Protein AF-A0A5B0MLU6-F1 (afdb_monomer)

Structure (mmCIF, N/CA/C/O backbone):
data_AF-A0A5B0MLU6-F1
#
_entry.id   AF-A0A5B0MLU6-F1
#
loop_
_atom_site.group_PDB
_atom_site.id
_atom_site.type_symbol
_atom_site.label_atom_id
_atom_site.label_alt_id
_atom_site.label_comp_id
_atom_site.label_asym_id
_atom_site.label_entity_id
_atom_site.label_seq_id
_atom_site.pdbx_PDB_ins_code
_atom_site.Cartn_x
_atom_site.Cartn_y
_atom_site.Cartn_z
_atom_site.occupancy
_atom_site.B_iso_or_equiv
_atom_site.auth_seq_id
_atom_site.auth_comp_id
_atom_site.auth_asym_id
_atom_site.auth_atom_id
_atom_site.pdbx_PDB_model_num
ATOM 1 N N . MET A 1 1 ? -23.701 35.796 13.021 1.00 34.41 1 MET A N 1
ATOM 2 C CA . MET A 1 1 ? -23.662 34.320 12.960 1.00 34.41 1 MET A CA 1
ATOM 3 C C . MET A 1 1 ? -23.521 33.924 11.498 1.00 34.41 1 MET A C 1
ATOM 5 O O . MET A 1 1 ? -24.470 34.096 10.751 1.00 34.41 1 MET A O 1
ATOM 9 N N . GLN A 1 2 ? -22.330 33.511 11.061 1.00 29.91 2 GLN A N 1
ATOM 10 C CA . GLN A 1 2 ? -22.103 32.977 9.713 1.00 29.91 2 GLN A CA 1
ATOM 11 C C . GLN A 1 2 ? -21.773 31.492 9.856 1.00 29.91 2 GLN A C 1
ATOM 13 O O . GLN A 1 2 ? -20.788 31.129 10.494 1.00 29.91 2 GLN A O 1
ATOM 18 N N . HIS A 1 3 ? -22.642 30.640 9.316 1.00 28.98 3 HIS A N 1
ATOM 19 C CA . HIS A 1 3 ? -22.439 29.198 9.264 1.00 28.98 3 HIS A CA 1
ATOM 20 C C . HIS A 1 3 ? -21.539 28.865 8.069 1.00 28.98 3 HIS A C 1
ATOM 22 O O . HIS A 1 3 ? -21.928 29.071 6.922 1.00 28.98 3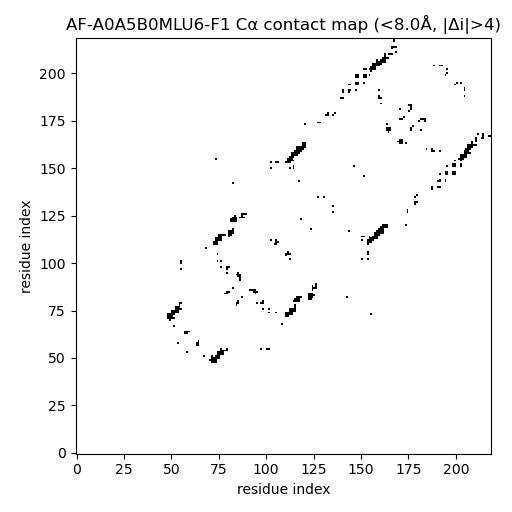 HIS A O 1
ATOM 28 N N . GLY A 1 4 ? -20.334 28.363 8.342 1.00 24.23 4 GLY A N 1
ATOM 29 C CA . GLY A 1 4 ? -19.461 27.773 7.331 1.00 24.23 4 GLY A CA 1
ATOM 30 C C . GLY A 1 4 ? -19.936 26.365 6.980 1.00 24.23 4 GLY A C 1
ATOM 31 O O . GLY A 1 4 ? -20.024 25.499 7.850 1.00 24.23 4 GLY A O 1
ATOM 32 N N . VAL A 1 5 ? -20.259 26.144 5.709 1.00 24.30 5 VAL A N 1
ATOM 33 C CA . VAL A 1 5 ? -20.586 24.830 5.148 1.00 24.30 5 VAL A CA 1
ATOM 34 C C . VAL A 1 5 ? -19.285 24.040 4.973 1.00 24.30 5 VAL A C 1
ATOM 36 O O . VAL A 1 5 ? -18.410 24.438 4.208 1.00 24.30 5 VAL A O 1
ATOM 39 N N . LEU A 1 6 ? -19.151 22.922 5.690 1.00 22.70 6 LEU A N 1
ATOM 40 C CA . LEU A 1 6 ? -18.072 21.951 5.509 1.00 22.70 6 LEU A CA 1
ATOM 41 C C . LEU A 1 6 ? -18.436 21.016 4.346 1.00 22.70 6 LEU A C 1
ATOM 43 O O . LEU A 1 6 ? -19.336 20.187 4.472 1.00 22.70 6 LEU A O 1
ATOM 47 N N . PHE A 1 7 ? -17.723 21.128 3.226 1.00 21.50 7 PHE A N 1
ATOM 48 C CA . PHE A 1 7 ? -17.765 20.126 2.161 1.00 21.50 7 PHE A CA 1
ATOM 49 C C . PHE A 1 7 ? -17.049 18.856 2.635 1.00 21.50 7 PHE A C 1
ATOM 51 O O . PHE A 1 7 ? -15.823 18.812 2.724 1.00 21.50 7 PHE A O 1
ATOM 58 N N . VAL A 1 8 ? -17.815 17.809 2.938 1.00 24.27 8 VAL A N 1
ATOM 59 C CA . VAL A 1 8 ? -17.290 16.449 3.098 1.00 24.27 8 VAL A CA 1
ATOM 60 C C . VAL A 1 8 ? -17.379 15.769 1.735 1.00 24.27 8 VAL A C 1
ATOM 62 O O . VAL A 1 8 ? -18.470 15.459 1.260 1.00 24.27 8 VAL A O 1
ATOM 65 N N . LEU A 1 9 ? -16.232 15.553 1.090 1.00 25.70 9 LEU A N 1
ATOM 66 C CA . LEU A 1 9 ? -16.134 14.718 -0.107 1.00 25.70 9 LEU A CA 1
ATOM 67 C C . LEU A 1 9 ? -16.389 13.258 0.289 1.00 25.70 9 LEU A C 1
ATOM 69 O O . LEU A 1 9 ? -15.502 12.553 0.769 1.00 25.70 9 LEU A O 1
ATOM 73 N N . LEU A 1 10 ? -17.633 12.821 0.110 1.00 28.83 10 LEU A N 1
ATOM 74 C CA . LEU A 1 10 ? -18.030 11.423 0.185 1.00 28.83 10 LEU A CA 1
ATOM 75 C C . LEU A 1 10 ? -17.636 10.748 -1.131 1.00 28.83 10 LEU A C 1
ATOM 77 O O . LEU A 1 10 ? -18.212 11.038 -2.179 1.00 28.83 10 LEU A O 1
ATOM 81 N N . PHE A 1 11 ? -16.673 9.826 -1.089 1.00 38.06 11 PHE A N 1
ATOM 82 C CA . PHE A 1 11 ? -16.528 8.876 -2.185 1.00 38.06 11 PHE A CA 1
ATOM 83 C C . PHE A 1 11 ? -17.745 7.953 -2.181 1.00 38.06 11 PHE A C 1
ATOM 85 O O . PHE A 1 11 ? -18.045 7.269 -1.202 1.00 38.06 11 PHE A O 1
ATOM 92 N N . ASN A 1 12 ? -18.462 7.996 -3.296 1.00 28.31 12 ASN A N 1
ATOM 93 C CA . ASN A 1 12 ? -19.673 7.251 -3.555 1.00 28.31 12 ASN A CA 1
ATOM 94 C C . ASN A 1 12 ? -19.357 5.744 -3.618 1.00 28.31 12 ASN A C 1
ATOM 96 O O . ASN A 1 12 ? -18.938 5.236 -4.653 1.00 28.31 12 ASN A O 1
ATOM 100 N N . PHE A 1 13 ? -19.549 5.019 -2.515 1.00 37.38 13 PHE A N 1
ATOM 101 C CA . PHE A 1 13 ? -19.671 3.558 -2.534 1.00 37.38 13 PHE A CA 1
ATOM 102 C C . PHE A 1 13 ? -21.133 3.188 -2.786 1.00 37.38 13 PHE A C 1
ATOM 104 O O . PHE A 1 13 ? -21.817 2.653 -1.918 1.00 37.38 13 PHE A O 1
ATOM 111 N N . SER A 1 14 ? -21.640 3.477 -3.980 1.00 30.42 14 SER A N 1
ATOM 112 C CA . SER A 1 14 ? -22.839 2.803 -4.465 1.00 30.42 14 SER A CA 1
ATOM 113 C C . SER A 1 14 ? -22.535 2.202 -5.833 1.00 30.42 14 SER A C 1
ATOM 115 O O . SER A 1 14 ? -22.238 2.915 -6.786 1.00 30.42 14 SER A O 1
ATOM 117 N N . ARG A 1 15 ? -22.600 0.859 -5.871 1.00 30.20 15 ARG A N 1
ATOM 118 C CA . ARG A 1 15 ? -22.236 -0.089 -6.950 1.00 30.20 15 ARG A CA 1
ATOM 119 C C . ARG A 1 15 ? -20.841 -0.704 -6.804 1.00 30.20 15 ARG A C 1
ATOM 121 O O . ARG A 1 15 ? -19.906 -0.390 -7.530 1.00 30.20 15 ARG A O 1
ATOM 128 N N . LEU A 1 16 ? -20.745 -1.648 -5.865 1.00 30.45 16 LEU A N 1
ATOM 129 C CA . LEU A 1 16 ? -19.702 -2.669 -5.885 1.00 30.45 16 LEU A CA 1
ATOM 130 C C . LEU A 1 16 ? -19.984 -3.646 -7.033 1.00 30.45 16 LEU A C 1
ATOM 132 O O . LEU A 1 16 ? -20.926 -4.429 -6.958 1.00 30.45 16 LEU A O 1
ATOM 136 N N . TRP A 1 17 ? -19.140 -3.625 -8.059 1.00 30.61 17 TRP A N 1
ATOM 137 C CA . TRP A 1 17 ? -18.871 -4.813 -8.862 1.00 30.61 17 TRP A CA 1
ATOM 138 C C . TRP A 1 17 ? -17.580 -5.422 -8.320 1.00 30.61 17 TRP A C 1
ATOM 140 O O . TRP A 1 17 ? -16.510 -4.827 -8.425 1.00 30.61 17 TRP A O 1
ATOM 150 N N . PHE A 1 18 ? -17.691 -6.577 -7.670 1.00 33.94 18 PHE A N 1
ATOM 151 C CA . PHE A 1 18 ? -16.534 -7.373 -7.284 1.00 33.94 18 PHE A CA 1
ATOM 152 C C . PHE A 1 18 ? -16.079 -8.178 -8.502 1.00 33.94 18 PHE A C 1
ATOM 154 O O . PHE A 1 18 ? -16.812 -9.049 -8.960 1.00 33.94 18 PHE A O 1
ATOM 161 N N . ILE A 1 19 ? -14.860 -7.946 -8.987 1.00 34.56 19 ILE A N 1
ATOM 162 C CA . ILE A 1 19 ? -14.104 -9.004 -9.665 1.00 34.56 19 ILE A CA 1
ATOM 163 C C . ILE A 1 19 ? -13.163 -9.569 -8.604 1.00 34.56 19 ILE A C 1
ATOM 165 O O . ILE A 1 19 ? -12.023 -9.138 -8.457 1.00 34.56 19 ILE A O 1
ATOM 169 N N . ALA A 1 20 ? -13.685 -10.486 -7.792 1.00 36.69 20 ALA A N 1
ATOM 170 C CA . ALA A 1 20 ? -12.827 -11.432 -7.100 1.00 36.69 20 ALA A CA 1
ATOM 171 C C . ALA A 1 20 ? -12.378 -12.463 -8.143 1.00 36.69 20 ALA A C 1
ATOM 173 O O . ALA A 1 20 ? -13.194 -12.911 -8.951 1.00 36.69 20 ALA A O 1
ATOM 174 N N . ALA A 1 21 ? -11.093 -12.823 -8.151 1.00 34.34 21 ALA A N 1
ATOM 175 C CA . ALA A 1 21 ? -10.628 -13.957 -8.942 1.00 34.34 21 ALA A CA 1
ATOM 176 C C . ALA A 1 21 ? -11.505 -15.185 -8.612 1.00 34.34 21 ALA A C 1
ATOM 178 O O . ALA A 1 21 ? -11.783 -15.409 -7.431 1.00 34.34 21 ALA A O 1
ATOM 179 N N . PRO A 1 22 ? -11.983 -15.946 -9.612 1.00 35.25 22 PRO A N 1
ATOM 180 C CA . PRO A 1 22 ? -12.855 -17.081 -9.354 1.00 35.25 22 PRO A CA 1
ATOM 181 C C . PRO A 1 22 ? -12.123 -18.124 -8.504 1.00 35.25 22 PRO A C 1
ATOM 183 O O . PRO A 1 22 ? -10.988 -18.496 -8.811 1.00 35.25 22 PRO A O 1
ATOM 186 N N . ASP A 1 23 ? -12.788 -18.611 -7.454 1.00 36.88 23 ASP A N 1
ATOM 187 C CA . ASP A 1 23 ? -12.339 -19.798 -6.731 1.00 36.88 23 ASP A CA 1
ATOM 188 C C . ASP A 1 23 ? -12.205 -20.976 -7.714 1.00 36.88 23 ASP A C 1
ATOM 190 O O . ASP A 1 23 ? -13.066 -21.160 -8.588 1.00 36.88 23 ASP A O 1
ATOM 194 N N . PRO A 1 24 ? -11.149 -21.802 -7.605 1.00 38.16 24 PRO A N 1
ATOM 195 C CA . PRO A 1 24 ? -11.029 -22.992 -8.430 1.00 38.16 24 PRO A CA 1
ATOM 196 C C . PRO A 1 24 ? -12.220 -23.924 -8.169 1.00 38.16 24 PRO A C 1
ATOM 198 O O . PRO A 1 24 ? -12.549 -24.249 -7.028 1.00 38.16 24 PRO A O 1
ATOM 201 N N . LYS A 1 25 ? -12.879 -24.352 -9.253 1.00 34.91 25 LYS A N 1
ATOM 202 C CA . LYS A 1 25 ? -14.039 -25.253 -9.206 1.00 34.91 25 LYS A CA 1
ATOM 203 C C . LYS A 1 25 ? -13.700 -26.530 -8.419 1.00 34.91 25 LYS A C 1
ATOM 205 O O . LYS A 1 25 ? -12.679 -27.153 -8.717 1.00 34.91 25 LYS A O 1
ATOM 210 N N . PRO A 1 26 ? -14.566 -26.989 -7.500 1.00 37.34 26 PRO A N 1
ATOM 211 C CA . PRO A 1 26 ? -14.384 -28.284 -6.864 1.00 37.34 26 PRO A CA 1
ATOM 212 C C . PRO A 1 26 ? -14.591 -29.390 -7.904 1.00 37.34 26 PRO A C 1
ATOM 214 O O . PRO A 1 26 ? -15.676 -29.553 -8.467 1.00 37.34 26 PRO A O 1
ATOM 217 N N . THR A 1 27 ? -13.536 -30.155 -8.176 1.00 44.53 27 THR A N 1
ATOM 218 C CA . THR A 1 27 ? -13.632 -31.413 -8.915 1.00 44.53 27 THR A CA 1
ATOM 219 C C . THR A 1 27 ? -14.351 -32.431 -8.029 1.00 44.53 27 THR A C 1
ATOM 221 O O . THR A 1 27 ? -13.989 -32.666 -6.877 1.00 44.53 27 THR A O 1
ATOM 224 N N . GLY A 1 28 ? -15.466 -32.956 -8.534 1.00 37.00 28 GLY A N 1
ATOM 225 C CA . GLY A 1 28 ? -16.449 -33.664 -7.723 1.00 37.00 28 GLY A CA 1
ATOM 226 C C . GLY A 1 28 ? -15.990 -35.009 -7.156 1.00 37.00 28 GLY A C 1
ATOM 227 O O . GLY A 1 28 ? -15.269 -35.760 -7.808 1.00 37.00 28 GLY A O 1
ATOM 228 N N . ARG A 1 29 ? -16.530 -35.338 -5.972 1.00 35.34 29 ARG A N 1
ATOM 229 C CA . ARG A 1 29 ? -16.971 -36.683 -5.550 1.00 35.34 29 ARG A CA 1
ATOM 230 C C . ARG A 1 29 ? -17.897 -36.580 -4.322 1.00 35.34 29 ARG A C 1
ATOM 232 O O . ARG A 1 29 ? -17.416 -36.265 -3.246 1.00 35.34 29 ARG A O 1
ATOM 239 N N . GLY A 1 30 ? -19.183 -36.905 -4.518 1.00 38.09 30 GLY A N 1
ATOM 240 C CA . GLY A 1 30 ? -20.140 -37.507 -3.559 1.00 38.09 30 GLY A CA 1
ATOM 241 C C . GLY A 1 30 ? -20.510 -36.772 -2.249 1.00 38.09 30 GLY A C 1
ATOM 242 O O . GLY A 1 30 ? -19.660 -36.164 -1.607 1.00 38.09 30 GLY A O 1
ATOM 243 N N . PRO A 1 31 ? -21.769 -36.867 -1.768 1.00 38.88 31 PRO A N 1
ATOM 244 C CA . PRO A 1 31 ? -22.194 -36.154 -0.570 1.00 38.88 31 PRO A CA 1
ATOM 245 C C . PRO A 1 31 ? -21.758 -36.917 0.687 1.00 38.88 31 PRO A C 1
ATOM 247 O O . PRO A 1 31 ? -22.368 -37.915 1.068 1.00 38.88 31 PRO A O 1
ATOM 250 N N . ARG A 1 32 ? -20.723 -36.432 1.382 1.00 34.97 32 ARG A N 1
ATOM 251 C CA . ARG A 1 32 ? -20.470 -36.822 2.776 1.00 34.97 32 ARG A CA 1
ATOM 252 C C . ARG A 1 32 ? -21.059 -35.754 3.687 1.00 34.97 32 ARG A C 1
ATOM 254 O O . ARG A 1 32 ? -20.520 -34.659 3.804 1.00 34.97 32 ARG A O 1
ATOM 261 N N . ARG A 1 33 ? -22.182 -36.081 4.327 1.00 44.78 33 ARG A N 1
ATOM 262 C CA . ARG A 1 33 ? -22.808 -35.265 5.372 1.00 44.78 33 ARG A CA 1
ATOM 263 C C . ARG A 1 33 ? -21.852 -35.210 6.571 1.00 44.78 33 ARG A C 1
ATOM 265 O O . ARG A 1 33 ? -21.818 -36.134 7.377 1.00 44.78 33 ARG A O 1
ATOM 272 N N . LEU A 1 34 ? -21.030 -34.167 6.644 1.00 36.00 34 LEU A N 1
ATOM 273 C CA . LEU A 1 34 ? -20.242 -33.833 7.828 1.00 36.00 34 LEU A CA 1
ATOM 274 C C . LEU A 1 34 ? -21.067 -32.874 8.685 1.00 36.00 34 LEU A C 1
ATOM 276 O O . LEU A 1 34 ? -21.621 -31.895 8.191 1.00 36.00 34 LEU A O 1
ATOM 280 N N . ALA A 1 35 ? -21.213 -33.245 9.953 1.00 34.34 35 ALA A N 1
ATOM 281 C CA . ALA A 1 35 ? -21.996 -32.539 10.948 1.00 34.34 35 ALA A CA 1
ATOM 282 C C . ALA A 1 35 ? -21.591 -31.062 11.038 1.00 34.34 35 ALA A C 1
ATOM 284 O O . ALA A 1 35 ? -20.409 -30.722 11.045 1.00 34.34 35 ALA A O 1
ATOM 285 N N . SER A 1 36 ? -22.599 -30.199 11.132 1.00 37.94 36 SER A N 1
ATOM 286 C CA . SER A 1 36 ? -22.460 -28.776 11.406 1.00 37.94 36 SER A CA 1
ATOM 287 C C . SER A 1 36 ? -21.901 -28.573 12.814 1.00 37.94 36 SER A C 1
ATOM 289 O O . SER A 1 36 ? -22.653 -28.503 13.786 1.00 37.94 36 SER A O 1
ATOM 291 N N . THR A 1 37 ? -20.584 -28.461 12.940 1.00 31.97 37 THR A N 1
ATOM 292 C CA . THR A 1 37 ? -19.998 -27.761 14.080 1.00 31.97 37 THR A CA 1
ATOM 293 C C . THR A 1 37 ? -20.236 -26.279 13.844 1.00 31.97 37 THR A C 1
ATOM 295 O O . THR A 1 37 ? -19.614 -25.670 12.976 1.00 31.97 37 THR A O 1
ATOM 298 N N . THR A 1 38 ? -21.197 -25.723 14.571 1.00 38.38 38 THR A N 1
ATOM 299 C CA . THR A 1 38 ? -21.450 -24.287 14.660 1.00 38.38 38 THR A CA 1
ATOM 300 C C . THR A 1 38 ? -20.153 -23.572 15.029 1.00 38.38 38 THR A C 1
ATOM 302 O O . THR A 1 38 ? -19.735 -23.596 16.188 1.00 38.38 38 THR A O 1
ATOM 305 N N . SER A 1 39 ? -19.503 -22.940 14.050 1.00 34.78 39 SER A N 1
ATOM 306 C CA . SER A 1 39 ? -18.558 -21.861 14.331 1.00 34.78 39 SER A CA 1
ATOM 307 C C . SER A 1 39 ? -19.302 -20.797 15.141 1.00 34.78 39 SER A C 1
ATOM 309 O O . SER A 1 39 ? -20.464 -20.523 14.823 1.00 34.78 39 SER A O 1
ATOM 311 N N . PRO A 1 40 ? -18.693 -20.204 16.182 1.00 39.53 40 PRO A N 1
ATOM 312 C CA . PRO A 1 40 ? -19.344 -19.139 16.922 1.00 39.53 40 PRO A CA 1
ATOM 313 C C . PRO A 1 40 ? -19.616 -18.002 15.938 1.00 39.53 40 PRO A C 1
ATOM 315 O O . PRO A 1 40 ? -18.692 -17.388 15.405 1.00 39.53 40 PRO A O 1
ATOM 318 N N . THR A 1 41 ? -20.895 -17.774 15.649 1.00 39.28 41 THR A N 1
ATOM 319 C CA . THR A 1 41 ? -21.370 -16.622 14.893 1.00 39.28 41 THR A CA 1
ATOM 320 C C . THR A 1 41 ? -20.888 -15.377 15.620 1.00 39.28 41 THR A C 1
ATOM 322 O O . THR A 1 41 ? -21.449 -14.997 16.649 1.00 39.28 41 THR A O 1
ATOM 325 N N . ALA A 1 42 ? -19.834 -14.751 15.093 1.00 41.38 42 ALA A N 1
ATOM 326 C CA . ALA A 1 42 ? -19.544 -13.367 15.411 1.00 41.38 42 ALA A CA 1
ATOM 327 C C . ALA A 1 42 ? -20.833 -12.578 15.129 1.00 41.38 42 ALA A C 1
ATOM 329 O O . ALA A 1 42 ? -21.434 -12.779 14.067 1.00 41.38 42 ALA A O 1
ATOM 330 N N . PRO A 1 43 ? -21.319 -11.753 16.069 1.00 41.12 43 PRO A N 1
ATOM 331 C CA . PRO A 1 43 ? -22.541 -11.003 15.849 1.00 41.12 43 PRO A CA 1
ATOM 332 C C . PRO A 1 43 ? -22.358 -10.168 14.584 1.00 41.12 43 PRO A C 1
ATOM 334 O O . PRO A 1 43 ? -21.433 -9.360 14.494 1.00 41.12 43 PRO A O 1
ATOM 337 N N . ILE A 1 44 ? -23.227 -10.390 13.596 1.00 44.03 44 ILE A N 1
ATOM 338 C CA . ILE A 1 44 ? -23.326 -9.522 12.429 1.00 44.03 44 ILE A CA 1
ATOM 339 C C . ILE A 1 44 ? -23.744 -8.157 12.973 1.00 44.03 44 ILE A C 1
ATOM 341 O O . ILE A 1 44 ? -24.898 -7.934 13.340 1.00 44.03 44 ILE A O 1
ATOM 345 N N . VAL A 1 45 ? -22.776 -7.255 13.115 1.00 48.22 45 VAL A N 1
ATOM 346 C CA . VAL A 1 45 ? -23.036 -5.885 13.540 1.00 48.22 45 VAL A CA 1
ATOM 347 C C . VAL A 1 45 ? -23.782 -5.211 12.394 1.00 48.22 45 VAL A C 1
ATOM 349 O O . VAL A 1 45 ? -23.220 -4.959 11.337 1.00 48.22 45 VAL A O 1
ATOM 352 N N . ASN A 1 46 ? -25.061 -4.915 12.623 1.00 53.03 46 ASN A N 1
ATOM 353 C CA . ASN A 1 46 ? -26.014 -4.295 11.693 1.00 53.03 46 ASN A CA 1
ATOM 354 C C . ASN A 1 46 ? -25.679 -2.828 11.315 1.00 53.03 46 ASN A C 1
ATOM 356 O O . ASN A 1 46 ? -26.568 -2.038 11.001 1.00 53.03 46 ASN A O 1
ATOM 360 N N . LYS A 1 47 ? -24.405 -2.422 11.384 1.00 54.56 47 LYS A N 1
ATOM 361 C CA . LYS A 1 47 ? -23.925 -1.103 10.955 1.00 54.56 47 LYS A CA 1
ATOM 362 C C . LYS A 1 47 ? -23.038 -1.276 9.723 1.00 54.56 47 LYS A C 1
ATOM 364 O O . LYS A 1 47 ? -22.156 -2.134 9.754 1.00 54.56 47 LYS A O 1
ATOM 369 N N . PRO A 1 48 ? -23.224 -0.468 8.665 1.00 69.62 48 PRO A N 1
ATOM 370 C CA . PRO A 1 48 ? -22.333 -0.512 7.515 1.00 69.62 48 PRO A CA 1
ATOM 371 C C . PRO A 1 48 ? -20.892 -0.228 7.954 1.00 69.62 48 PRO A C 1
ATOM 373 O O . PRO A 1 48 ? -20.650 0.610 8.828 1.00 69.62 48 PRO A O 1
ATOM 376 N N . LEU A 1 49 ? -19.928 -0.913 7.335 1.00 80.69 49 LEU A N 1
ATOM 377 C CA . LEU A 1 49 ? -18.516 -0.576 7.484 1.00 80.69 49 LEU A CA 1
ATOM 378 C C . LEU A 1 49 ? -18.292 0.833 6.925 1.00 80.69 49 LEU A C 1
ATOM 380 O O . LEU A 1 49 ? -18.358 1.048 5.718 1.00 80.69 49 LEU A O 1
ATOM 384 N N . MET A 1 50 ? -18.036 1.796 7.811 1.00 92.06 50 MET A N 1
ATOM 385 C CA . MET A 1 50 ? -17.721 3.172 7.429 1.00 92.06 50 MET A CA 1
ATOM 386 C C . MET A 1 50 ? -16.222 3.412 7.558 1.00 92.06 50 MET A C 1
ATOM 388 O O . MET A 1 50 ? -15.648 3.258 8.642 1.00 92.06 50 MET A O 1
ATOM 392 N N . GLY A 1 51 ? -15.594 3.776 6.441 1.00 93.88 51 GLY A N 1
ATOM 393 C CA . GLY A 1 51 ? -14.166 4.054 6.361 1.00 93.88 51 GLY A CA 1
ATOM 394 C C . GLY A 1 51 ? -13.849 5.532 6.151 1.00 93.88 51 GLY A C 1
ATOM 395 O O . GLY A 1 51 ? -14.662 6.267 5.594 1.00 93.88 51 GLY A O 1
ATOM 396 N N . ILE A 1 52 ? -12.656 5.957 6.568 1.00 96.00 52 ILE A N 1
ATOM 397 C CA . ILE A 1 52 ? -12.124 7.300 6.307 1.00 96.00 52 ILE A CA 1
ATOM 398 C C . ILE A 1 52 ? -10.650 7.242 5.906 1.00 96.00 52 ILE A C 1
ATOM 400 O O . ILE A 1 52 ? -9.867 6.475 6.468 1.00 96.00 52 ILE A O 1
ATOM 404 N N . GLY A 1 53 ? -10.269 8.075 4.937 1.00 95.75 53 GLY A N 1
ATOM 405 C CA . GLY A 1 53 ? -8.869 8.355 4.641 1.00 95.75 53 GLY A CA 1
ATOM 406 C C . GLY A 1 53 ? -8.333 9.437 5.569 1.00 95.75 53 GLY A C 1
ATOM 407 O O . GLY A 1 53 ? -8.904 10.524 5.607 1.00 95.75 53 GLY A O 1
ATOM 408 N N . SER A 1 54 ? -7.226 9.179 6.261 1.00 94.88 54 SER A N 1
ATOM 409 C CA . SER A 1 54 ? -6.588 10.157 7.146 1.00 94.88 54 SER A CA 1
ATOM 410 C C . SER A 1 54 ? -5.084 10.232 6.918 1.00 94.88 54 SER A C 1
ATOM 412 O O . SER A 1 54 ? -4.449 9.237 6.585 1.00 94.88 54 SER A O 1
ATOM 414 N N . ARG A 1 55 ? -4.523 11.419 7.141 1.00 94.56 55 ARG A N 1
ATOM 415 C CA . ARG A 1 55 ? -3.078 11.657 7.251 1.00 94.56 55 ARG A CA 1
ATOM 416 C C . ARG A 1 55 ? -2.652 11.645 8.717 1.00 94.56 55 ARG A C 1
ATOM 418 O O . ARG A 1 55 ? -3.481 11.914 9.594 1.00 94.56 55 ARG A O 1
ATOM 425 N N . GLY A 1 56 ? -1.386 11.345 8.985 1.00 90.81 56 GLY A N 1
ATOM 426 C CA . GLY A 1 56 ? -0.821 11.338 10.337 1.00 90.81 56 GLY A CA 1
ATOM 427 C C . GLY A 1 56 ? -0.915 12.707 11.018 1.00 90.81 56 GLY A C 1
ATOM 428 O O . GLY A 1 56 ? -1.347 12.801 12.164 1.00 90.81 56 GLY A O 1
ATOM 429 N N . ASP A 1 57 ? -0.638 13.785 10.279 1.00 91.75 57 ASP A N 1
ATOM 430 C CA . ASP A 1 57 ? -0.767 15.168 10.766 1.00 91.75 57 ASP A CA 1
ATOM 431 C C . ASP A 1 57 ? -2.186 15.500 11.266 1.00 91.75 57 ASP A C 1
ATOM 433 O O . ASP A 1 57 ? -2.360 16.126 12.311 1.00 91.75 57 ASP A O 1
ATOM 437 N N . SER A 1 58 ? -3.210 15.007 10.573 1.00 93.00 58 SER A N 1
ATOM 438 C CA . SER A 1 58 ? -4.617 15.199 10.922 1.00 93.00 58 SER A CA 1
ATOM 439 C C . SER A 1 58 ? -4.977 14.455 12.210 1.00 93.00 58 SER A C 1
ATOM 441 O O . SER A 1 58 ? -5.734 14.965 13.036 1.00 93.00 58 SER A O 1
ATOM 443 N N . MET A 1 59 ? -4.378 13.281 12.432 1.00 93.56 59 MET A N 1
ATOM 444 C CA . MET A 1 59 ? -4.582 12.471 13.639 1.00 93.56 59 MET A CA 1
ATOM 445 C C . MET A 1 59 ? -3.950 13.078 14.900 1.00 93.56 59 MET A C 1
ATOM 447 O O . MET A 1 59 ? -4.313 12.665 16.004 1.00 93.56 59 MET A O 1
ATOM 451 N N . ASN A 1 60 ? -3.071 14.075 14.762 1.00 93.81 60 ASN A N 1
ATOM 452 C CA . ASN A 1 60 ? -2.534 14.835 15.895 1.00 93.81 60 ASN A CA 1
ATOM 453 C C . ASN A 1 60 ? -3.539 15.857 16.449 1.00 93.81 60 ASN A C 1
ATOM 455 O O . ASN A 1 60 ? -3.402 16.295 17.590 1.00 93.81 60 ASN A O 1
ATOM 459 N N . ASN A 1 61 ? -4.575 16.221 15.683 1.00 96.38 61 ASN A N 1
ATOM 460 C CA . ASN A 1 61 ? -5.650 17.072 16.177 1.00 96.38 61 ASN A CA 1
ATOM 461 C C . ASN A 1 61 ? -6.625 16.238 17.040 1.00 96.38 61 ASN A C 1
ATOM 463 O O . ASN A 1 61 ? -7.290 15.336 16.515 1.00 96.38 61 ASN A O 1
ATOM 467 N N . PRO A 1 62 ? -6.770 16.532 18.348 1.00 96.94 62 PRO A N 1
ATOM 468 C CA . PRO A 1 62 ? -7.582 15.716 19.251 1.00 96.94 62 PRO A CA 1
ATOM 469 C C . PRO A 1 62 ? -9.068 15.717 18.878 1.00 96.94 62 PRO A C 1
ATOM 471 O O . PRO A 1 62 ? -9.727 14.683 18.988 1.00 96.94 62 PRO A O 1
ATOM 474 N N . THR A 1 63 ? -9.593 16.837 18.373 1.00 97.75 63 THR A N 1
ATOM 475 C CA . THR A 1 63 ? -10.985 16.946 17.919 1.00 97.75 63 THR A CA 1
ATOM 476 C C . THR A 1 63 ? -11.226 16.071 16.693 1.00 97.75 63 THR A C 1
ATOM 478 O O . THR A 1 63 ? -12.192 15.308 16.658 1.00 97.75 63 THR A O 1
ATOM 481 N N . TYR A 1 64 ? -10.325 16.122 15.708 1.00 96.88 64 TYR A N 1
ATOM 482 C CA . TYR A 1 64 ? -10.404 15.264 14.524 1.00 96.88 64 TYR A CA 1
ATOM 483 C C . TYR A 1 64 ? -10.334 13.784 14.915 1.00 96.88 64 TYR A C 1
ATOM 485 O O . TYR A 1 64 ? -11.219 13.002 14.563 1.00 96.88 64 TYR A O 1
ATOM 493 N N . LYS A 1 65 ? -9.341 13.404 15.726 1.00 96.94 65 LYS A N 1
ATOM 494 C CA . LYS A 1 65 ? -9.167 12.027 16.203 1.00 96.94 65 LYS A CA 1
ATOM 495 C C . LYS A 1 65 ? -10.381 11.526 16.990 1.00 96.94 65 LYS A C 1
ATOM 497 O O . LYS A 1 65 ? -10.757 10.363 16.839 1.00 96.94 65 LYS A O 1
ATOM 502 N N . ALA A 1 66 ? -11.028 12.375 17.791 1.00 96.88 66 ALA A N 1
ATOM 503 C CA . ALA A 1 66 ? -12.253 12.020 18.507 1.00 96.88 66 ALA A CA 1
ATOM 504 C C . ALA A 1 66 ? -13.416 11.711 17.546 1.00 96.88 66 ALA A C 1
ATOM 506 O O . ALA A 1 66 ? -14.105 10.704 17.723 1.00 96.88 66 ALA A O 1
ATOM 507 N N . LEU A 1 67 ? -13.597 12.516 16.492 1.00 96.38 67 LEU A N 1
ATOM 508 C CA . LEU A 1 67 ? -14.606 12.265 15.454 1.00 96.38 67 LEU A CA 1
ATOM 509 C C . LEU A 1 67 ? -14.310 10.977 14.678 1.00 96.38 67 LEU A C 1
ATOM 511 O O . LEU A 1 67 ? -15.205 10.146 14.512 1.00 96.38 67 LEU A O 1
ATOM 515 N N . VAL A 1 68 ? -13.052 10.770 14.272 1.00 95.06 68 VAL A N 1
ATOM 516 C CA . VAL A 1 68 ? -12.615 9.532 13.611 1.00 95.06 68 VAL A CA 1
ATOM 517 C C . VAL A 1 68 ? -12.924 8.318 14.486 1.00 95.06 68 VAL A C 1
ATOM 519 O O . VAL A 1 68 ? -13.522 7.341 14.030 1.00 95.06 68 VAL A O 1
ATOM 522 N N . THR A 1 69 ? -12.589 8.413 15.775 1.00 95.19 69 THR A N 1
ATOM 523 C CA . THR A 1 69 ? -12.808 7.340 16.750 1.00 95.19 69 THR A CA 1
ATOM 524 C C . THR A 1 69 ? -14.285 7.006 16.913 1.00 95.19 69 THR A C 1
ATOM 526 O O . THR A 1 69 ? -14.633 5.826 16.980 1.00 95.19 69 THR A O 1
ATOM 529 N N . LYS A 1 70 ? -15.147 8.025 16.940 1.00 95.06 70 LYS A N 1
ATOM 530 C CA . LYS A 1 70 ? -16.585 7.874 17.166 1.00 95.06 70 LYS A CA 1
ATOM 531 C C . LYS A 1 70 ? -17.332 7.277 15.972 1.00 95.06 70 LYS A C 1
ATOM 533 O O . LYS A 1 70 ? -18.255 6.496 16.189 1.00 95.06 70 LYS A O 1
ATOM 538 N N . TYR A 1 71 ? -16.975 7.653 14.743 1.00 94.00 71 TYR A N 1
ATOM 539 C CA . TYR A 1 71 ? -17.827 7.384 13.577 1.00 94.00 71 TYR A CA 1
ATOM 540 C C . TYR A 1 71 ? -17.293 6.334 12.601 1.00 94.00 71 TYR A C 1
ATOM 542 O O . TYR A 1 71 ? -18.096 5.744 11.884 1.00 94.00 71 TYR A O 1
ATOM 550 N N . PHE A 1 72 ? -15.987 6.068 12.564 1.00 95.12 72 PHE A N 1
ATOM 551 C CA . PHE A 1 72 ? -15.399 5.219 11.523 1.00 95.12 72 PHE A CA 1
ATOM 552 C C . PHE A 1 72 ? -14.777 3.948 12.094 1.00 95.12 72 PHE A C 1
ATOM 554 O O . PHE A 1 72 ? -14.168 3.961 13.164 1.00 95.12 72 PHE A O 1
ATOM 561 N N . SER A 1 73 ? -14.912 2.849 11.358 1.00 95.06 73 SER A N 1
ATOM 562 C CA . SER A 1 73 ? -14.400 1.522 11.729 1.00 95.06 73 SER A CA 1
ATOM 563 C C . SER A 1 73 ? -13.172 1.117 10.916 1.00 95.06 73 SER A C 1
ATOM 565 O O . SER A 1 73 ? -12.389 0.289 11.377 1.00 95.06 73 SER A O 1
ATOM 567 N N . VAL A 1 74 ? -12.987 1.711 9.732 1.00 96.06 74 VAL A N 1
ATOM 568 C CA . VAL A 1 74 ? -11.853 1.434 8.840 1.00 96.06 74 VAL A CA 1
ATOM 569 C C . VAL A 1 74 ? -11.074 2.716 8.571 1.00 96.06 74 VAL A C 1
ATOM 571 O O . VAL A 1 74 ? -11.646 3.736 8.192 1.00 96.06 74 VAL A O 1
ATOM 574 N N . ILE A 1 75 ? -9.760 2.673 8.746 1.00 97.50 75 ILE A N 1
ATOM 575 C CA . ILE A 1 75 ? -8.869 3.808 8.519 1.00 97.50 75 ILE A CA 1
ATOM 576 C C . ILE A 1 75 ? -7.977 3.507 7.321 1.00 97.50 75 ILE A C 1
ATOM 578 O O . ILE A 1 75 ? -7.384 2.437 7.224 1.00 97.50 75 ILE A O 1
ATOM 582 N N . THR A 1 76 ? -7.882 4.454 6.397 1.00 98.25 76 THR A N 1
ATOM 583 C CA . THR A 1 76 ? -6.994 4.371 5.234 1.00 98.25 76 THR A CA 1
ATOM 584 C C . THR A 1 76 ? -5.888 5.414 5.400 1.00 98.25 76 THR A C 1
ATOM 586 O O . THR A 1 76 ? -6.193 6.606 5.307 1.00 98.25 76 THR A O 1
ATOM 589 N N . PRO A 1 77 ? -4.631 5.023 5.675 1.00 97.25 77 PRO A N 1
ATOM 590 C CA . PRO A 1 77 ? -3.512 5.964 5.661 1.00 97.25 77 PRO A CA 1
ATOM 591 C C . PRO A 1 77 ? -3.401 6.599 4.272 1.00 97.25 77 PRO A C 1
ATOM 593 O O . PRO A 1 77 ? -3.350 5.889 3.268 1.00 97.25 77 PRO A O 1
ATOM 596 N N . GLN A 1 78 ? -3.451 7.928 4.186 1.00 93.50 78 GLN A N 1
ATOM 597 C CA . GLN A 1 78 ? -3.521 8.612 2.890 1.00 93.50 78 GLN A CA 1
ATOM 598 C C . GLN A 1 78 ? -2.186 8.605 2.144 1.00 93.50 78 GLN A C 1
ATOM 600 O O . GLN A 1 78 ? -2.193 8.629 0.912 1.00 93.50 78 GLN A O 1
ATOM 605 N N . ASN A 1 79 ? -1.056 8.616 2.854 1.00 96.12 79 ASN A N 1
ATOM 606 C CA . ASN A 1 79 ? 0.272 8.710 2.237 1.00 96.12 79 ASN A CA 1
ATOM 607 C C . ASN A 1 79 ? 1.280 7.725 2.824 1.00 96.12 79 ASN A C 1
ATOM 609 O O . ASN A 1 79 ? 2.161 7.258 2.117 1.00 96.12 79 ASN A O 1
ATOM 613 N N . GLU A 1 80 ? 1.126 7.382 4.094 1.00 97.88 80 GLU A N 1
ATOM 614 C CA . GLU A 1 80 ? 2.117 6.699 4.919 1.00 97.88 80 GLU A CA 1
ATOM 615 C C . GLU A 1 80 ? 2.411 5.271 4.432 1.00 97.88 80 GLU A C 1
ATOM 617 O O . GLU A 1 80 ? 3.477 4.734 4.710 1.00 97.88 80 GLU A O 1
ATOM 622 N N . LEU A 1 81 ? 1.483 4.667 3.681 1.00 98.06 81 LEU A N 1
ATOM 623 C CA . LEU A 1 81 ? 1.641 3.348 3.062 1.00 98.06 81 LEU A CA 1
ATOM 624 C C . LEU A 1 81 ? 1.933 3.391 1.554 1.00 98.06 81 LEU A C 1
ATOM 626 O O . LEU A 1 81 ? 2.068 2.332 0.942 1.00 98.06 81 LEU A O 1
ATOM 630 N N . LYS A 1 82 ? 2.039 4.575 0.937 1.00 98.25 82 LYS A N 1
ATOM 631 C CA . LYS A 1 82 ? 2.425 4.680 -0.477 1.00 98.25 82 LYS A CA 1
ATOM 632 C C . LYS A 1 82 ? 3.886 4.282 -0.635 1.00 98.25 82 LYS A C 1
ATOM 634 O O . LYS A 1 82 ? 4.725 4.665 0.179 1.00 98.25 82 LYS A O 1
ATOM 639 N N . TRP A 1 83 ? 4.207 3.560 -1.708 1.00 98.44 83 TRP A N 1
ATOM 640 C CA . TRP A 1 83 ? 5.560 3.038 -1.911 1.00 98.44 83 TRP A CA 1
ATOM 641 C C . TRP A 1 83 ? 6.626 4.140 -1.896 1.00 98.44 83 TRP A C 1
ATOM 643 O O . TRP A 1 83 ? 7.663 3.981 -1.261 1.00 98.44 83 TRP A O 1
ATOM 653 N N . GLY A 1 84 ? 6.337 5.297 -2.497 1.00 97.75 84 GLY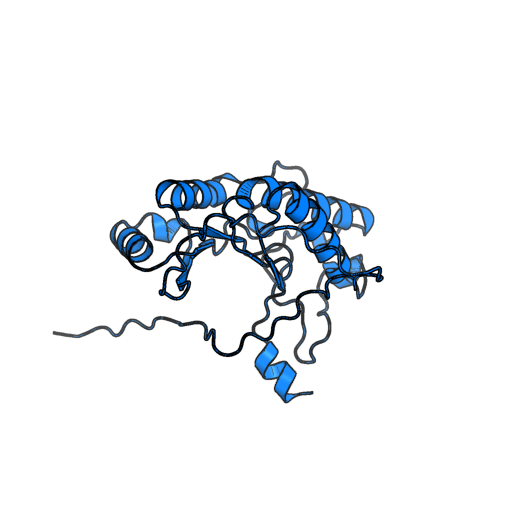 A N 1
ATOM 654 C CA . GLY A 1 84 ? 7.225 6.455 -2.464 1.00 97.75 84 GLY A CA 1
ATOM 655 C C . GLY A 1 84 ? 7.582 6.897 -1.047 1.00 97.75 84 GLY A C 1
ATOM 656 O O . GLY A 1 84 ? 8.736 7.201 -0.810 1.00 97.75 84 GLY A O 1
ATOM 657 N N . SER A 1 85 ? 6.642 6.869 -0.098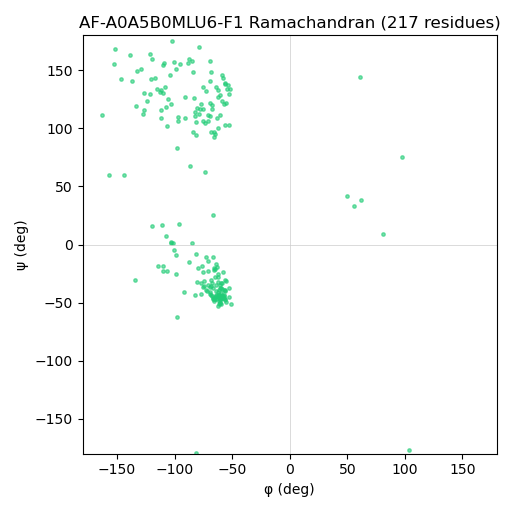 1.00 97.69 85 SER A N 1
ATOM 658 C CA . SER A 1 85 ? 6.895 7.231 1.306 1.00 97.69 85 SER A CA 1
ATOM 659 C C . SER A 1 85 ? 7.627 6.133 2.081 1.00 97.69 85 SER A C 1
ATOM 661 O O . SER A 1 85 ? 8.443 6.424 2.954 1.00 97.69 85 SER A O 1
ATOM 663 N N . LEU A 1 86 ? 7.359 4.869 1.748 1.00 98.38 86 LEU A N 1
ATOM 664 C CA . LEU A 1 86 ? 7.978 3.715 2.395 1.00 98.38 86 LEU A CA 1
ATOM 665 C C . LEU A 1 86 ? 9.430 3.491 1.942 1.00 98.38 86 LEU A C 1
ATOM 667 O O . LEU A 1 86 ? 10.262 3.079 2.745 1.00 98.38 86 LEU A O 1
ATOM 671 N N . GLU A 1 87 ? 9.757 3.733 0.671 1.00 98.00 87 GLU A N 1
ATOM 672 C CA . GLU A 1 87 ? 11.041 3.332 0.077 1.00 98.00 87 GLU A CA 1
ATOM 673 C C . GLU A 1 87 ? 11.571 4.355 -0.947 1.00 98.00 87 GLU A C 1
ATOM 675 O O . GLU A 1 87 ? 11.798 4.053 -2.118 1.00 98.00 87 GLU A O 1
ATOM 680 N N . GLU A 1 88 ? 11.806 5.590 -0.501 1.00 97.00 88 GLU A N 1
ATOM 681 C CA . GLU A 1 88 ? 12.366 6.669 -1.339 1.00 97.00 88 GLU A CA 1
ATOM 682 C C . GLU A 1 88 ? 13.742 6.332 -1.943 1.00 97.00 88 GLU A C 1
ATOM 684 O O . GLU A 1 88 ? 14.059 6.770 -3.046 1.00 97.00 88 GLU A O 1
ATOM 689 N N . ASN A 1 89 ? 14.565 5.563 -1.222 1.00 96.00 89 ASN A N 1
ATOM 690 C CA . ASN A 1 89 ? 15.903 5.141 -1.634 1.00 96.00 89 ASN A CA 1
ATOM 691 C C . ASN A 1 89 ? 15.975 3.608 -1.587 1.00 96.00 89 ASN A C 1
ATOM 693 O O . ASN A 1 89 ? 15.777 3.040 -0.510 1.00 96.00 89 ASN A O 1
ATOM 697 N N . PRO A 1 90 ? 16.313 2.926 -2.697 1.00 95.81 90 PRO A N 1
ATOM 698 C CA . PRO A 1 90 ? 16.273 1.471 -2.753 1.00 95.81 90 PRO A CA 1
ATOM 699 C C . PRO A 1 90 ? 17.411 0.805 -1.960 1.00 95.81 90 PRO A C 1
ATOM 701 O O . PRO A 1 90 ? 17.379 -0.407 -1.757 1.00 95.81 90 PRO A O 1
ATOM 704 N N . ASN A 1 91 ? 18.403 1.571 -1.502 1.00 95.88 91 ASN A N 1
ATOM 705 C CA . ASN A 1 91 ? 19.514 1.093 -0.678 1.00 95.88 91 ASN A CA 1
ATOM 706 C C . ASN A 1 91 ? 19.338 1.434 0.811 1.00 95.88 91 ASN A C 1
ATOM 708 O O . ASN A 1 91 ? 20.214 1.131 1.619 1.00 95.88 91 ASN A O 1
ATOM 712 N N . ALA A 1 92 ? 18.230 2.082 1.180 1.00 96.50 92 ALA A N 1
ATOM 713 C CA . ALA A 1 92 ? 17.897 2.392 2.563 1.00 96.50 92 ALA A CA 1
ATOM 714 C C . ALA A 1 92 ? 16.868 1.391 3.120 1.00 96.50 92 ALA A C 1
ATOM 716 O O . ALA A 1 92 ? 16.113 0.786 2.355 1.00 96.50 92 ALA A O 1
ATOM 717 N N . PRO A 1 93 ? 16.792 1.222 4.452 1.00 96.69 93 PRO A N 1
ATOM 718 C CA . PRO A 1 93 ? 15.697 0.487 5.069 1.00 96.69 93 PRO A CA 1
ATOM 719 C C . PRO A 1 93 ? 14.333 1.104 4.734 1.00 96.69 93 PRO A C 1
ATOM 721 O O . PRO A 1 93 ? 14.194 2.327 4.666 1.00 96.69 93 PRO A O 1
ATOM 724 N N . VAL A 1 94 ? 13.316 0.250 4.597 1.00 98.06 94 VAL A N 1
ATOM 725 C CA . VAL A 1 94 ? 11.924 0.681 4.417 1.00 98.06 94 VAL A CA 1
ATOM 726 C C . VAL A 1 94 ? 11.460 1.469 5.646 1.00 98.06 94 VAL A C 1
ATOM 728 O O . VAL A 1 94 ? 11.560 1.000 6.782 1.00 98.06 94 VAL A O 1
ATOM 731 N N . LYS A 1 95 ? 10.938 2.673 5.417 1.00 97.94 95 LYS A N 1
ATOM 732 C CA . LYS A 1 95 ? 10.487 3.618 6.440 1.00 97.94 95 LYS A CA 1
ATOM 733 C C . LYS A 1 95 ? 9.055 3.290 6.866 1.00 97.94 95 LYS A C 1
ATOM 735 O O . LYS A 1 95 ? 8.104 3.707 6.222 1.00 97.94 95 LYS A O 1
ATOM 740 N N . THR A 1 96 ? 8.885 2.555 7.965 1.00 98.06 96 THR A N 1
ATOM 741 C CA . THR A 1 96 ? 7.549 2.153 8.458 1.00 98.06 96 THR A CA 1
ATOM 742 C C . THR A 1 96 ? 7.004 3.023 9.587 1.00 98.06 96 THR A C 1
ATOM 744 O O . THR A 1 96 ? 5.848 2.861 9.964 1.00 98.06 96 THR A O 1
ATOM 747 N N . ALA A 1 97 ? 7.812 3.925 10.151 1.00 97.81 97 ALA A N 1
ATOM 748 C CA . ALA A 1 97 ? 7.488 4.622 11.397 1.00 97.81 97 ALA A CA 1
ATOM 749 C C . ALA A 1 97 ? 6.153 5.387 11.340 1.00 97.81 97 ALA A C 1
ATOM 751 O O . ALA A 1 97 ? 5.339 5.259 12.254 1.00 97.81 97 ALA A O 1
ATOM 752 N N . ASP A 1 98 ? 5.891 6.113 10.252 1.00 96.50 98 ASP A N 1
ATOM 753 C CA . ASP A 1 98 ? 4.658 6.895 10.105 1.00 96.50 98 ASP A CA 1
ATOM 754 C C . ASP A 1 98 ? 3.424 5.991 9.944 1.00 96.50 98 ASP A C 1
ATOM 756 O O . ASP A 1 98 ? 2.390 6.207 10.576 1.00 96.50 98 ASP A O 1
ATOM 760 N N . ALA A 1 99 ? 3.539 4.911 9.166 1.00 97.69 99 ALA A N 1
ATOM 761 C CA . ALA A 1 99 ? 2.471 3.922 9.021 1.00 97.69 99 ALA A CA 1
ATOM 762 C C . ALA A 1 99 ? 2.233 3.119 10.316 1.00 97.69 99 ALA A C 1
ATOM 764 O O . ALA A 1 99 ? 1.100 2.728 10.615 1.00 97.69 99 ALA A O 1
ATOM 765 N N . ASP A 1 100 ? 3.269 2.913 11.131 1.00 98.44 100 ASP A N 1
ATOM 766 C CA . ASP A 1 100 ? 3.165 2.222 12.418 1.00 98.44 100 ASP A CA 1
ATOM 767 C C . ASP A 1 100 ? 2.300 3.003 13.420 1.00 98.44 100 ASP A C 1
ATOM 769 O O . ASP A 1 100 ? 1.622 2.386 14.245 1.00 98.44 100 ASP A O 1
ATOM 773 N N . GLN A 1 101 ? 2.220 4.334 13.308 1.00 97.88 101 GLN A N 1
ATOM 774 C CA . GLN A 1 101 ? 1.291 5.139 14.113 1.00 97.88 101 GLN A CA 1
ATOM 775 C C . GLN A 1 101 ? -0.171 4.761 13.839 1.00 97.88 101 GLN A C 1
ATOM 777 O O . GLN A 1 101 ? -0.981 4.660 14.766 1.00 97.88 101 GLN A O 1
ATOM 782 N N . PHE A 1 102 ? -0.513 4.483 12.577 1.00 98.38 102 PHE A N 1
ATOM 783 C CA . PHE A 1 102 ? -1.843 4.003 12.210 1.00 98.38 102 PHE A CA 1
ATOM 784 C C . PHE A 1 102 ? -2.093 2.590 12.721 1.00 98.38 102 PHE A C 1
ATOM 786 O O . PHE A 1 102 ? -3.163 2.339 13.275 1.00 98.38 102 PHE A O 1
ATOM 793 N N . LEU A 1 103 ? -1.113 1.688 12.606 1.00 98.50 103 LEU A N 1
ATOM 794 C CA . LEU A 1 103 ? -1.221 0.331 13.146 1.00 98.50 103 LEU A CA 1
ATOM 795 C C . LEU A 1 103 ? -1.486 0.342 14.660 1.00 98.50 103 LEU A C 1
ATOM 797 O O . LEU A 1 103 ? -2.381 -0.359 15.143 1.00 98.50 103 LEU A O 1
ATOM 801 N N . GLN A 1 104 ? -0.751 1.168 15.408 1.00 98.25 104 GLN A N 1
ATOM 802 C CA . GLN A 1 104 ? -0.953 1.354 16.847 1.00 98.25 104 GLN A CA 1
ATOM 803 C C . GLN A 1 104 ? -2.342 1.927 17.153 1.00 98.25 104 GLN A C 1
ATOM 805 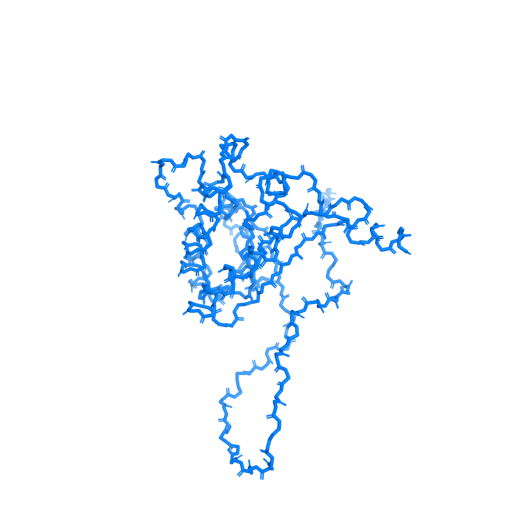O O . GLN A 1 104 ? -3.051 1.427 18.034 1.00 98.25 104 GLN A O 1
ATOM 810 N N . TYR A 1 105 ? -2.768 2.947 16.405 1.00 98.12 105 TYR A N 1
ATOM 811 C CA . TYR A 1 105 ? -4.084 3.556 16.577 1.00 98.12 105 TYR A CA 1
ATOM 812 C C . TYR A 1 105 ? -5.222 2.557 16.340 1.00 98.12 105 TYR A C 1
ATOM 814 O O . TYR A 1 105 ? -6.103 2.423 17.191 1.00 98.12 105 TYR A O 1
ATOM 822 N N . VAL A 1 106 ? -5.211 1.817 15.228 1.00 97.50 106 VAL A N 1
ATOM 823 C CA . VAL A 1 106 ? -6.291 0.860 14.942 1.00 97.50 106 VAL A CA 1
ATOM 824 C C . VAL A 1 106 ? -6.290 -0.305 15.928 1.00 97.50 106 VAL A C 1
ATOM 826 O O . VAL A 1 106 ? -7.352 -0.774 16.329 1.00 97.50 106 VAL A O 1
ATOM 829 N N . THR A 1 107 ? -5.110 -0.719 16.399 1.00 97.88 107 THR A N 1
ATOM 830 C CA . THR A 1 107 ? -4.981 -1.789 17.392 1.00 97.88 107 THR A CA 1
ATOM 831 C C . THR A 1 107 ? -5.575 -1.367 18.732 1.00 97.88 107 THR A C 1
ATOM 833 O O . THR A 1 107 ? -6.367 -2.113 19.301 1.00 97.88 107 THR A O 1
ATOM 836 N N . SER A 1 108 ? -5.256 -0.159 19.206 1.00 97.56 108 SER A N 1
ATOM 837 C CA . SER A 1 108 ? -5.763 0.371 20.483 1.00 97.56 108 SER A CA 1
ATOM 838 C C . SER A 1 108 ? -7.251 0.733 20.465 1.00 97.56 108 SER A C 1
ATOM 840 O O . SER A 1 108 ? -7.886 0.759 21.514 1.00 97.56 108 SER A O 1
ATOM 842 N N . THR A 1 109 ? -7.825 0.994 19.288 1.00 96.19 109 THR A N 1
ATOM 843 C CA . THR A 1 109 ? -9.235 1.399 19.142 1.00 96.19 109 THR A CA 1
ATOM 844 C C . THR A 1 109 ? -10.136 0.312 18.561 1.00 96.19 109 THR A C 1
ATOM 846 O O . THR A 1 109 ? -11.303 0.579 18.275 1.00 96.19 109 THR A O 1
ATOM 849 N N . ASN A 1 110 ? -9.606 -0.905 18.394 1.00 95.06 110 ASN A N 1
ATOM 850 C CA . ASN A 1 110 ? -10.283 -2.033 17.753 1.00 95.06 110 ASN A CA 1
ATOM 851 C C . ASN A 1 110 ? -10.910 -1.664 16.393 1.00 95.06 110 ASN A C 1
ATOM 853 O O . ASN A 1 110 ? -12.047 -2.018 16.083 1.00 95.06 110 ASN A O 1
ATOM 857 N N . LYS A 1 111 ? -10.162 -0.891 15.605 1.00 95.19 111 LYS A N 1
ATOM 858 C CA . LYS A 1 111 ? -10.486 -0.536 14.222 1.00 95.19 111 LYS A CA 1
ATOM 859 C C . LYS A 1 111 ? -9.643 -1.373 13.274 1.00 95.19 111 LYS A C 1
ATOM 861 O O . LYS A 1 111 ? -8.749 -2.105 13.699 1.00 95.19 111 LYS A O 1
ATOM 866 N N . GLN A 1 112 ? -9.912 -1.220 11.988 1.00 96.75 112 GLN A N 1
ATOM 867 C CA . GLN A 1 112 ? -9.184 -1.904 10.930 1.00 96.75 112 GLN A CA 1
ATOM 868 C C . GLN A 1 112 ? -8.544 -0.914 9.963 1.00 96.75 112 GLN A C 1
ATOM 870 O O . GLN A 1 112 ? -8.917 0.260 9.904 1.00 96.75 112 GLN A O 1
ATOM 875 N N . LEU A 1 113 ? -7.597 -1.405 9.176 1.00 98.31 113 LEU A N 1
ATOM 876 C CA . LEU A 1 113 ? -6.960 -0.700 8.079 1.00 98.31 113 LEU A CA 1
ATOM 877 C C . LEU A 1 113 ? -7.581 -1.090 6.739 1.00 98.31 113 LEU A C 1
ATOM 879 O O . LEU A 1 113 ? -7.998 -2.229 6.515 1.00 98.31 113 LEU A O 1
ATOM 883 N N . ARG A 1 114 ? -7.537 -0.141 5.809 1.00 98.00 114 ARG A N 1
ATOM 884 C CA . ARG A 1 114 ? -7.405 -0.434 4.383 1.00 98.00 114 ARG A CA 1
ATOM 885 C C . ARG A 1 114 ? -5.994 -0.036 3.976 1.00 98.00 114 ARG A C 1
ATOM 887 O O . ARG A 1 114 ? -5.623 1.130 4.106 1.00 98.00 114 ARG A O 1
ATOM 894 N N . LEU A 1 115 ? -5.201 -1.001 3.521 1.00 98.50 115 LEU A N 1
ATOM 895 C CA . LEU A 1 115 ? -3.834 -0.750 3.076 1.00 98.50 115 LEU A CA 1
ATOM 896 C C . LEU A 1 115 ? -3.895 -0.071 1.709 1.00 98.50 115 LEU A C 1
ATOM 898 O O . LEU A 1 115 ? -4.239 -0.701 0.711 1.00 98.50 115 LEU A O 1
ATOM 902 N N . HIS A 1 116 ? -3.603 1.223 1.675 1.00 97.31 116 HIS A N 1
ATOM 903 C CA . HIS A 1 116 ? -3.665 2.040 0.473 1.00 97.31 116 HIS A CA 1
ATOM 904 C C . HIS A 1 116 ? -2.329 2.756 0.295 1.00 97.31 116 HIS A C 1
ATOM 906 O O . HIS A 1 116 ? -1.963 3.608 1.095 1.00 97.31 116 HIS A O 1
ATOM 912 N N . THR A 1 117 ? -1.544 2.441 -0.720 1.00 96.88 117 THR A N 1
ATOM 913 C CA . THR A 1 117 ? -1.668 1.423 -1.780 1.00 96.88 117 THR A CA 1
ATOM 914 C C . THR A 1 117 ? -0.240 1.061 -2.184 1.00 96.88 117 THR A C 1
ATOM 916 O O . THR A 1 117 ? 0.684 1.775 -1.791 1.00 96.88 117 THR A O 1
ATOM 919 N N . MET A 1 118 ? -0.027 -0.007 -2.953 1.00 96.50 118 MET A N 1
ATOM 920 C CA . MET A 1 118 ? 1.335 -0.398 -3.314 1.00 96.50 118 MET A CA 1
ATOM 921 C C . MET A 1 118 ? 1.765 0.090 -4.702 1.00 96.50 118 MET A C 1
ATOM 923 O O . MET A 1 118 ? 2.655 0.934 -4.801 1.00 96.50 118 MET A O 1
ATOM 927 N N . PHE A 1 119 ? 1.104 -0.344 -5.775 1.00 97.88 119 PHE A N 1
ATOM 928 C CA . PHE A 1 119 ? 1.495 0.034 -7.139 1.00 97.88 119 PHE A CA 1
ATOM 929 C C . PHE A 1 119 ? 0.519 1.046 -7.732 1.00 97.88 119 PHE A C 1
ATOM 931 O O . PHE A 1 119 ? -0.581 0.698 -8.161 1.00 97.88 119 PHE A O 1
ATOM 938 N N . ALA A 1 120 ? 0.915 2.316 -7.737 1.00 96.06 120 ALA A N 1
ATOM 939 C CA . ALA A 1 120 ? 0.040 3.431 -8.075 1.00 96.06 120 ALA A CA 1
ATOM 940 C C . ALA A 1 120 ? 0.522 4.229 -9.292 1.00 96.06 120 ALA A C 1
ATOM 942 O O . ALA A 1 120 ? 1.709 4.240 -9.608 1.00 96.06 120 ALA A O 1
ATOM 943 N N . ARG A 1 121 ? -0.397 4.969 -9.924 1.00 93.88 121 ARG A N 1
ATOM 944 C CA . ARG A 1 121 ? -0.084 5.977 -10.956 1.00 93.88 121 ARG A CA 1
ATOM 945 C C . ARG A 1 121 ? 0.889 7.060 -10.477 1.00 93.88 121 ARG A C 1
ATOM 947 O O . ARG A 1 121 ? 1.617 7.635 -11.276 1.00 93.88 121 ARG A O 1
ATOM 954 N N . SER A 1 122 ? 0.861 7.384 -9.189 1.00 94.31 122 SER A N 1
ATOM 955 C CA . SER A 1 122 ? 1.637 8.469 -8.591 1.00 94.31 122 SER A CA 1
ATOM 956 C C . SER A 1 122 ? 2.220 8.049 -7.246 1.00 94.31 122 SER A C 1
ATOM 958 O O . SER A 1 122 ? 1.786 7.063 -6.651 1.00 94.31 122 SER A O 1
ATOM 960 N N . GLN A 1 123 ? 3.213 8.806 -6.764 1.00 95.81 123 GLN A N 1
ATOM 961 C CA . GLN A 1 123 ? 3.878 8.573 -5.474 1.00 95.81 123 GLN A CA 1
ATOM 962 C C . GLN A 1 123 ? 4.479 7.163 -5.332 1.00 95.81 123 GLN A C 1
ATOM 964 O O . GLN A 1 123 ? 4.539 6.610 -4.234 1.00 95.81 123 GLN A O 1
ATOM 969 N N . TYR A 1 124 ? 4.948 6.595 -6.441 1.00 96.56 124 TYR A N 1
ATOM 970 C CA . TYR A 1 124 ? 5.932 5.521 -6.432 1.00 96.56 124 TYR A CA 1
ATOM 971 C C . TYR A 1 124 ? 7.351 6.123 -6.349 1.00 96.56 124 TYR A C 1
ATOM 973 O O . TYR A 1 124 ? 7.535 7.296 -6.691 1.00 96.56 124 TYR A O 1
ATOM 981 N N . PRO A 1 125 ? 8.361 5.371 -5.886 1.00 97.31 125 PRO A N 1
ATOM 982 C CA . PRO A 1 125 ? 9.723 5.882 -5.813 1.00 97.31 125 PRO A CA 1
ATOM 983 C C . PRO A 1 125 ? 10.324 6.203 -7.189 1.00 97.31 125 PRO A C 1
ATOM 985 O O . PRO A 1 125 ? 10.252 5.392 -8.111 1.00 97.31 125 PRO A O 1
ATOM 988 N N . GLY A 1 126 ? 10.992 7.354 -7.316 1.00 97.38 126 GLY A N 1
ATOM 989 C CA . GLY A 1 126 ? 11.556 7.807 -8.597 1.00 97.38 126 GLY A CA 1
ATOM 990 C C . GLY A 1 126 ? 12.630 6.884 -9.186 1.00 97.38 126 GLY A C 1
ATOM 991 O O . GLY A 1 126 ? 12.789 6.830 -10.401 1.00 97.38 126 GLY A O 1
ATOM 992 N N . TRP A 1 127 ? 13.323 6.100 -8.351 1.00 97.69 127 TRP A N 1
ATOM 993 C CA . TRP A 1 127 ? 14.344 5.145 -8.801 1.00 97.69 127 TRP A CA 1
ATOM 994 C C . TRP A 1 127 ? 13.785 4.015 -9.678 1.00 97.69 127 TRP A C 1
ATOM 996 O O . TRP A 1 127 ? 14.552 3.366 -10.384 1.00 97.69 127 TRP A O 1
ATOM 1006 N N . ILE A 1 128 ? 12.467 3.783 -9.671 1.00 97.69 128 ILE A N 1
ATOM 1007 C CA . ILE A 1 128 ? 11.825 2.758 -10.507 1.00 97.69 128 ILE A CA 1
ATOM 1008 C C . ILE A 1 128 ? 12.014 3.046 -12.004 1.00 97.69 128 ILE A C 1
ATOM 1010 O O . ILE A 1 128 ? 12.058 2.120 -12.806 1.00 97.69 128 ILE A O 1
ATOM 1014 N N . GLU A 1 129 ? 12.163 4.311 -12.394 1.00 96.19 129 GLU A N 1
ATOM 1015 C CA . GLU A 1 129 ? 12.307 4.706 -13.803 1.00 96.19 129 GLU A CA 1
ATOM 1016 C C . GLU A 1 129 ? 13.599 4.189 -14.459 1.00 96.19 129 GLU A C 1
ATOM 1018 O O . GLU A 1 129 ? 13.688 4.129 -15.683 1.00 96.19 129 GLU A O 1
ATOM 1023 N N . SER A 1 130 ? 14.605 3.823 -13.661 1.00 95.19 130 SER A N 1
ATOM 1024 C CA . SER A 1 130 ? 15.960 3.514 -14.133 1.00 95.19 130 SER A CA 1
ATOM 1025 C C . SER A 1 130 ? 16.421 2.087 -13.826 1.00 95.19 130 SER A C 1
ATOM 1027 O O . SER A 1 130 ? 17.621 1.821 -13.854 1.00 95.19 130 SER A O 1
ATOM 1029 N N . VAL A 1 131 ? 15.507 1.177 -13.479 1.00 97.69 131 VAL A N 1
ATOM 1030 C CA . VAL A 1 131 ? 15.851 -0.203 -13.096 1.00 97.69 131 VAL A CA 1
ATOM 1031 C C . VAL A 1 131 ? 15.440 -1.224 -14.148 1.00 97.69 131 VAL A C 1
ATOM 1033 O O . VAL A 1 131 ? 14.522 -1.009 -14.938 1.00 97.69 131 VAL A O 1
ATOM 1036 N N . ASP A 1 132 ? 16.116 -2.371 -14.133 1.00 98.25 132 ASP A N 1
ATOM 1037 C CA . ASP A 1 132 ? 15.750 -3.503 -14.971 1.00 98.25 132 ASP A CA 1
ATOM 1038 C C . ASP A 1 132 ? 14.556 -4.300 -14.413 1.00 98.25 132 ASP A C 1
ATOM 1040 O O . ASP A 1 132 ? 14.103 -4.137 -13.273 1.00 98.25 132 ASP A O 1
ATOM 1044 N N . LYS A 1 133 ? 14.063 -5.214 -15.254 1.00 98.25 133 LYS A N 1
ATOM 1045 C CA . LYS A 1 133 ? 12.916 -6.080 -14.981 1.00 98.25 133 LYS A CA 1
ATOM 1046 C C . LYS A 1 133 ? 13.072 -6.931 -13.721 1.00 98.25 133 LYS A C 1
ATOM 1048 O O . LYS A 1 133 ? 12.126 -7.047 -12.941 1.00 98.25 133 LYS A O 1
ATOM 1053 N N . ASN A 1 134 ? 14.229 -7.559 -13.534 1.00 98.44 134 ASN A N 1
ATOM 1054 C CA . ASN A 1 134 ? 14.450 -8.483 -12.424 1.00 98.44 134 ASN A CA 1
ATOM 1055 C C . ASN A 1 134 ? 14.555 -7.720 -11.105 1.00 98.44 134 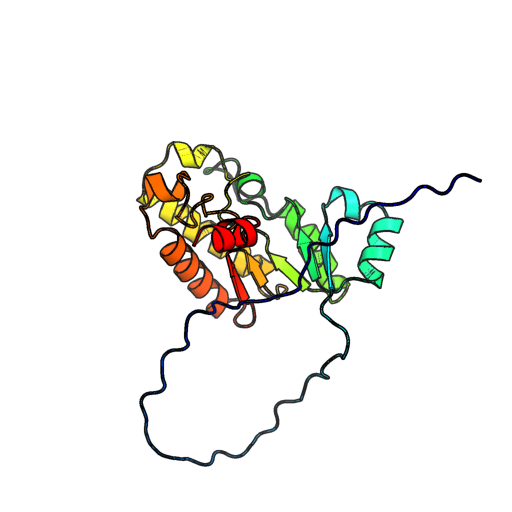ASN A C 1
ATOM 1057 O O . ASN A 1 134 ? 13.976 -8.143 -10.102 1.00 98.44 134 ASN A O 1
ATOM 1061 N N . TYR A 1 135 ? 15.234 -6.575 -11.124 1.00 98.44 135 TYR A N 1
ATOM 1062 C CA . TYR A 1 135 ? 15.358 -5.716 -9.959 1.00 98.44 135 TYR A CA 1
ATOM 1063 C C . TYR A 1 135 ? 14.001 -5.159 -9.515 1.00 98.44 135 TYR A C 1
ATOM 1065 O O . TYR A 1 135 ? 13.657 -5.255 -8.335 1.00 98.44 135 TYR A O 1
ATOM 1073 N N . LEU A 1 136 ? 13.190 -4.649 -10.451 1.00 98.50 136 LEU A N 1
ATOM 1074 C CA . LEU A 1 136 ? 11.854 -4.142 -10.130 1.00 98.50 136 LEU A CA 1
ATOM 1075 C C . LEU A 1 136 ? 10.960 -5.240 -9.545 1.00 98.50 136 LEU A C 1
ATOM 1077 O O . LEU A 1 136 ? 10.347 -5.040 -8.499 1.00 98.50 136 LEU A O 1
ATOM 1081 N N . ARG A 1 137 ? 10.936 -6.422 -10.167 1.00 98.50 137 ARG A N 1
ATOM 1082 C CA . ARG A 1 137 ? 10.181 -7.584 -9.679 1.00 98.50 137 ARG A CA 1
ATOM 1083 C C . ARG A 1 137 ? 10.567 -7.974 -8.252 1.00 98.50 137 ARG A C 1
ATOM 1085 O O . ARG A 1 137 ? 9.696 -8.168 -7.408 1.00 98.50 137 ARG A O 1
ATOM 1092 N N . MET A 1 138 ? 11.868 -8.065 -7.977 1.00 98.50 138 MET A N 1
ATOM 1093 C CA . MET A 1 138 ? 12.385 -8.359 -6.638 1.00 98.50 138 MET A CA 1
ATOM 1094 C C . MET A 1 138 ? 11.922 -7.306 -5.624 1.00 98.50 138 MET A C 1
ATOM 1096 O O . MET A 1 138 ? 11.482 -7.647 -4.527 1.00 98.50 138 MET A O 1
ATOM 1100 N N . LYS A 1 139 ? 11.994 -6.022 -5.990 1.00 98.50 139 LYS A N 1
ATOM 1101 C CA . LYS A 1 139 ? 11.549 -4.919 -5.136 1.00 98.50 139 LYS A CA 1
ATOM 1102 C C . LYS A 1 139 ? 10.043 -4.951 -4.867 1.00 98.50 139 LYS A C 1
ATOM 1104 O O . LYS A 1 139 ? 9.649 -4.739 -3.723 1.00 98.50 139 LYS A O 1
ATOM 1109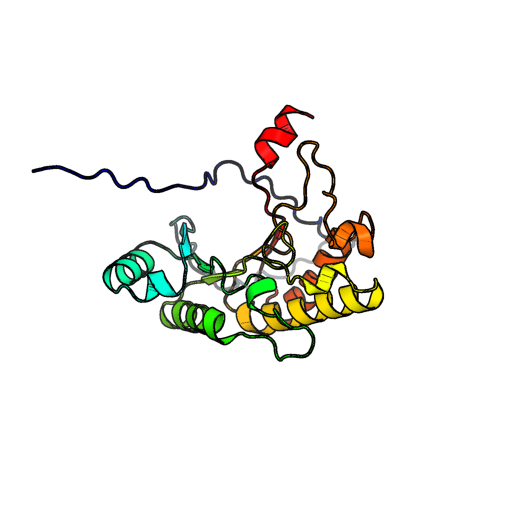 N N . MET A 1 140 ? 9.227 -5.281 -5.869 1.00 98.75 140 MET A N 1
ATOM 1110 C CA . MET A 1 140 ? 7.776 -5.455 -5.728 1.00 98.75 140 MET A CA 1
ATOM 1111 C C . MET A 1 140 ? 7.411 -6.590 -4.757 1.00 98.75 140 MET A C 1
ATOM 1113 O O . MET A 1 140 ? 6.600 -6.373 -3.856 1.00 98.75 140 MET A O 1
ATOM 1117 N N . ASP A 1 141 ? 8.020 -7.776 -4.892 1.00 98.81 141 ASP A N 1
ATOM 1118 C CA . ASP A 1 141 ? 7.786 -8.907 -3.971 1.00 98.81 141 ASP A CA 1
ATOM 1119 C C . ASP A 1 141 ? 8.217 -8.536 -2.540 1.00 98.81 141 ASP A C 1
ATOM 1121 O O . ASP A 1 141 ? 7.461 -8.739 -1.587 1.00 98.81 141 ASP A O 1
ATOM 1125 N N . ASN A 1 142 ? 9.380 -7.890 -2.388 1.00 98.62 142 ASN A N 1
ATOM 1126 C CA . ASN A 1 142 ? 9.897 -7.467 -1.087 1.00 98.62 142 ASN A CA 1
ATOM 1127 C C . ASN A 1 142 ? 8.972 -6.468 -0.373 1.00 98.62 142 ASN A C 1
ATOM 1129 O O . ASN A 1 142 ? 8.622 -6.678 0.792 1.00 98.62 142 ASN A O 1
ATOM 1133 N N . ILE A 1 143 ? 8.558 -5.388 -1.047 1.00 98.69 143 ILE A N 1
ATOM 1134 C CA . ILE A 1 143 ? 7.733 -4.359 -0.404 1.00 98.69 143 ILE A CA 1
ATOM 1135 C C . ILE A 1 143 ? 6.340 -4.893 -0.041 1.00 98.69 143 ILE A C 1
ATOM 1137 O O . ILE A 1 143 ? 5.839 -4.599 1.048 1.00 98.69 143 ILE A O 1
ATOM 1141 N N . LEU A 1 144 ? 5.746 -5.750 -0.883 1.00 98.81 144 LEU A N 1
ATOM 1142 C CA . LEU A 1 144 ? 4.500 -6.452 -0.562 1.00 98.81 144 LEU A CA 1
ATOM 1143 C C . LEU A 1 144 ? 4.666 -7.340 0.671 1.00 98.81 144 LEU A C 1
ATOM 1145 O O . LEU A 1 144 ? 3.832 -7.292 1.576 1.00 98.81 144 LEU A O 1
ATOM 1149 N N . GLY A 1 145 ? 5.755 -8.109 0.736 1.00 98.81 145 GLY A N 1
ATOM 1150 C CA . GLY A 1 145 ? 6.064 -8.957 1.881 1.00 98.81 145 GLY A CA 1
ATOM 1151 C C . GLY A 1 145 ? 6.176 -8.166 3.181 1.00 98.81 145 GLY A C 1
ATOM 1152 O O . GLY A 1 145 ? 5.573 -8.551 4.184 1.00 98.81 145 GLY A O 1
ATOM 1153 N N . ILE A 1 146 ? 6.888 -7.036 3.166 1.00 98.75 146 ILE A N 1
ATOM 1154 C CA . ILE A 1 146 ? 7.053 -6.161 4.336 1.00 98.75 146 ILE A CA 1
ATOM 1155 C C . ILE A 1 146 ? 5.703 -5.596 4.791 1.00 98.75 146 ILE A C 1
ATOM 1157 O O . ILE A 1 146 ? 5.341 -5.738 5.962 1.00 98.75 146 ILE A O 1
ATOM 1161 N N . VAL A 1 147 ? 4.947 -4.984 3.877 1.00 98.81 147 VAL A N 1
ATOM 1162 C CA . VAL A 1 147 ? 3.681 -4.310 4.197 1.00 98.81 147 VAL A CA 1
ATOM 1163 C C . VAL A 1 147 ? 2.627 -5.313 4.665 1.00 98.81 147 VAL A C 1
ATOM 1165 O O . VAL A 1 147 ? 2.016 -5.121 5.717 1.00 98.81 147 VAL A O 1
ATOM 1168 N N . ILE A 1 148 ? 2.432 -6.419 3.944 1.00 98.88 148 ILE A N 1
ATOM 1169 C CA . ILE A 1 148 ? 1.387 -7.395 4.278 1.00 98.88 148 ILE A CA 1
ATOM 1170 C C . ILE A 1 148 ? 1.711 -8.113 5.588 1.00 98.88 148 ILE A C 1
ATOM 1172 O O . ILE A 1 148 ? 0.835 -8.230 6.445 1.00 98.88 148 ILE A O 1
ATOM 1176 N N . LYS A 1 149 ? 2.966 -8.531 5.800 1.00 98.75 149 LYS A N 1
ATOM 1177 C CA . LYS A 1 149 ? 3.376 -9.172 7.058 1.00 98.75 149 LYS A CA 1
ATOM 1178 C C . LYS A 1 149 ? 3.175 -8.254 8.263 1.00 98.75 149 LYS A C 1
ATOM 1180 O O . LYS A 1 149 ? 2.830 -8.729 9.342 1.00 98.75 149 LYS A O 1
ATOM 1185 N N . ARG A 1 150 ? 3.418 -6.951 8.097 1.00 98.62 150 ARG A N 1
ATOM 1186 C CA . ARG A 1 150 ? 3.364 -5.978 9.194 1.00 98.62 150 ARG A CA 1
ATOM 1187 C C . ARG A 1 150 ? 1.948 -5.506 9.510 1.00 98.62 150 ARG A C 1
ATOM 1189 O O . ARG A 1 150 ? 1.595 -5.414 10.681 1.00 98.62 150 ARG A O 1
ATOM 1196 N N . TYR A 1 151 ? 1.150 -5.211 8.487 1.00 98.75 151 TYR A N 1
ATOM 1197 C CA . TYR A 1 151 ? -0.143 -4.538 8.650 1.00 98.75 151 TYR A CA 1
ATOM 1198 C C . TYR A 1 151 ? -1.353 -5.435 8.362 1.00 98.75 151 TYR A C 1
ATOM 1200 O O . TYR A 1 151 ? -2.458 -5.124 8.806 1.00 98.75 151 TYR A O 1
ATOM 1208 N N . GLY A 1 152 ? -1.168 -6.553 7.652 1.00 98.19 152 GLY A N 1
ATOM 1209 C CA . GLY A 1 152 ? -2.260 -7.374 7.122 1.00 98.19 152 GLY A CA 1
ATOM 1210 C C . GLY A 1 152 ? -3.193 -7.955 8.187 1.00 98.19 152 GLY A C 1
ATOM 1211 O O . GLY A 1 152 ? -4.402 -8.011 7.983 1.00 98.19 152 GLY A O 1
ATOM 1212 N N . ALA A 1 153 ? -2.674 -8.319 9.363 1.00 97.50 153 ALA A N 1
ATOM 1213 C CA . ALA A 1 153 ? -3.490 -8.857 10.458 1.00 97.50 153 ALA A CA 1
ATOM 1214 C C . ALA A 1 153 ? -4.537 -7.859 11.001 1.00 97.50 153 ALA A C 1
ATOM 1216 O O . ALA A 1 153 ? -5.500 -8.264 11.649 1.00 97.50 153 ALA A O 1
ATOM 1217 N N . LYS A 1 154 ? -4.348 -6.558 10.747 1.00 97.94 154 LYS A N 1
ATOM 1218 C CA . LYS A 1 154 ? -5.272 -5.473 11.111 1.00 97.94 154 LYS A CA 1
ATOM 1219 C C . LYS A 1 154 ? -5.937 -4.841 9.893 1.00 97.94 154 LYS A C 1
ATOM 1221 O O . LYS A 1 154 ? -6.438 -3.727 9.996 1.00 97.94 154 LYS A O 1
ATOM 1226 N N . ALA A 1 155 ? -5.905 -5.496 8.737 1.00 97.50 155 ALA A N 1
ATOM 1227 C CA . ALA A 1 155 ? -6.454 -4.960 7.505 1.00 97.50 155 ALA A CA 1
ATOM 1228 C C . ALA A 1 155 ? -7.631 -5.797 6.997 1.00 97.50 155 ALA A C 1
ATOM 1230 O O . ALA A 1 155 ? -7.548 -7.020 6.906 1.00 97.50 155 ALA A O 1
ATOM 1231 N N . GLU A 1 156 ? -8.711 -5.114 6.616 1.00 95.75 156 GLU A N 1
ATOM 1232 C CA . GLU A 1 156 ? -9.849 -5.726 5.909 1.00 95.75 156 GLU A CA 1
ATOM 1233 C C . GLU A 1 156 ? -9.543 -5.873 4.414 1.00 95.75 156 GLU A C 1
ATOM 1235 O O . GLU A 1 156 ? -10.003 -6.798 3.745 1.00 95.75 156 GLU A O 1
ATOM 1240 N N . ALA A 1 157 ? -8.753 -4.945 3.869 1.00 96.50 157 ALA A N 1
ATOM 1241 C CA . ALA A 1 157 ? -8.462 -4.880 2.449 1.00 96.50 157 ALA A CA 1
ATOM 1242 C C . ALA A 1 157 ? -7.108 -4.226 2.157 1.00 96.50 157 ALA A C 1
ATOM 1244 O O . ALA A 1 157 ? -6.640 -3.371 2.913 1.00 96.50 157 ALA A O 1
ATOM 1245 N N . MET A 1 158 ? -6.537 -4.568 1.005 1.00 98.44 158 MET A N 1
ATOM 1246 C CA . MET A 1 158 ? -5.389 -3.902 0.404 1.00 98.44 158 MET A CA 1
ATOM 1247 C C . MET A 1 158 ? -5.699 -3.490 -1.033 1.00 98.44 158 MET A C 1
ATOM 1249 O O . MET A 1 158 ? -6.114 -4.313 -1.847 1.00 98.44 158 MET A O 1
ATOM 1253 N N . ASP A 1 159 ? -5.418 -2.233 -1.359 1.00 98.25 159 ASP A N 1
ATOM 1254 C CA . ASP A 1 159 ? -5.333 -1.764 -2.738 1.00 98.25 159 ASP A CA 1
ATOM 1255 C C . ASP A 1 159 ? -3.946 -2.125 -3.282 1.00 98.25 159 ASP A C 1
ATOM 1257 O O . ASP A 1 159 ? -2.974 -1.392 -3.066 1.00 98.25 159 ASP A O 1
ATOM 1261 N N . VAL A 1 160 ? -3.841 -3.274 -3.955 1.00 98.44 160 VAL A N 1
ATOM 1262 C CA . VAL A 1 160 ? -2.584 -3.753 -4.558 1.00 98.44 160 VAL A CA 1
ATOM 1263 C C . VAL A 1 160 ? -2.160 -2.808 -5.679 1.00 98.44 160 VAL A C 1
ATOM 1265 O O . VAL A 1 160 ? -1.014 -2.362 -5.713 1.00 98.44 160 VAL A O 1
ATOM 1268 N N . CYS A 1 161 ? -3.115 -2.452 -6.540 1.00 97.56 161 CYS A N 1
ATOM 1269 C CA . CYS A 1 161 ? -2.934 -1.516 -7.642 1.00 97.56 161 CYS A CA 1
ATOM 1270 C C . CYS A 1 161 ? -3.886 -0.319 -7.507 1.00 97.56 161 CYS A C 1
ATOM 1272 O O . CYS A 1 161 ? -5.049 -0.480 -7.128 1.00 97.56 161 CYS A O 1
ATOM 1274 N N . ASN A 1 162 ? -3.413 0.874 -7.865 1.00 96.00 162 ASN A N 1
ATOM 1275 C CA . ASN A 1 162 ? -4.192 2.109 -7.825 1.00 96.00 162 ASN A CA 1
ATOM 1276 C C . ASN A 1 162 ? -4.029 2.920 -9.117 1.00 96.00 162 ASN A C 1
ATOM 1278 O O . ASN A 1 162 ? -2.941 3.395 -9.433 1.00 96.00 162 ASN A O 1
ATOM 1282 N N . GLU A 1 163 ? -5.140 3.135 -9.818 1.00 93.31 163 GLU A N 1
ATOM 1283 C CA . GLU A 1 163 ? -5.268 4.041 -10.968 1.00 93.31 163 GLU A CA 1
ATOM 1284 C C . GLU A 1 163 ? -4.379 3.637 -12.150 1.00 93.31 163 GLU A C 1
ATOM 1286 O O . GLU A 1 163 ? -3.808 4.473 -12.844 1.00 93.31 163 GLU A O 1
ATOM 1291 N N . ILE A 1 164 ? -4.279 2.324 -12.373 1.00 93.56 164 ILE A N 1
ATOM 1292 C CA . ILE A 1 164 ? -3.405 1.716 -13.383 1.00 93.56 164 ILE A CA 1
ATOM 1293 C C . ILE A 1 164 ? -4.022 1.643 -14.784 1.00 93.56 164 ILE A C 1
ATOM 1295 O O . ILE A 1 164 ? -3.401 1.075 -15.676 1.00 93.56 164 ILE A O 1
ATOM 1299 N N . LEU A 1 165 ? -5.242 2.153 -14.967 1.00 92.06 165 LEU A N 1
ATOM 1300 C CA . LEU A 1 165 ? -5.951 2.138 -16.246 1.00 92.06 165 LEU A CA 1
ATOM 1301 C C . LEU A 1 165 ? -5.916 3.523 -16.894 1.00 92.06 165 LEU A C 1
ATOM 1303 O O . LEU A 1 165 ? -5.966 4.535 -16.191 1.00 92.06 165 LEU A O 1
ATOM 1307 N N . ASP A 1 166 ? -5.861 3.552 -18.220 1.00 90.38 166 ASP A N 1
ATOM 1308 C CA . ASP A 1 166 ? -6.083 4.746 -19.027 1.00 90.38 166 ASP A CA 1
ATOM 1309 C C . ASP A 1 166 ? -7.589 5.022 -19.225 1.00 90.38 166 ASP A C 1
ATOM 1311 O O . ASP A 1 166 ? -8.458 4.297 -18.735 1.00 90.38 166 ASP A O 1
ATOM 1315 N N . ASN A 1 167 ? -7.914 6.087 -19.963 1.00 87.94 167 ASN A N 1
ATOM 1316 C CA . ASN A 1 167 ? -9.302 6.489 -20.235 1.00 87.94 167 ASN A CA 1
ATOM 1317 C C . ASN A 1 167 ? -10.088 5.493 -21.109 1.00 87.94 167 ASN A C 1
ATOM 1319 O O . ASN A 1 167 ? -11.306 5.625 -21.231 1.00 87.94 167 ASN A O 1
ATOM 1323 N N . ASN A 1 168 ? -9.402 4.520 -21.707 1.00 87.81 168 ASN A N 1
ATOM 1324 C CA 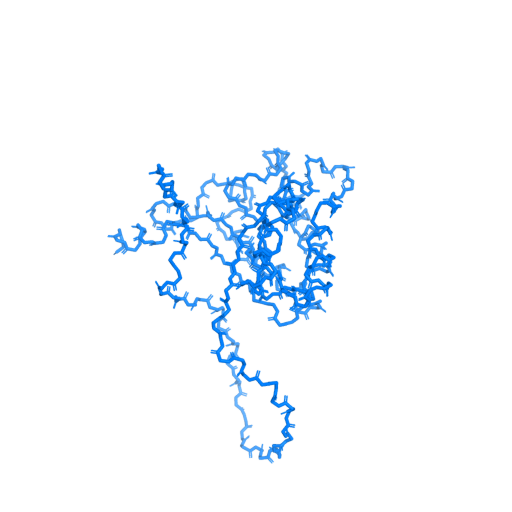. ASN A 1 168 ? -9.975 3.477 -22.552 1.00 87.81 168 ASN A CA 1
ATOM 1325 C C . ASN A 1 168 ? -10.070 2.132 -21.811 1.00 87.81 168 ASN A C 1
ATOM 1327 O O . ASN A 1 168 ? -10.483 1.138 -22.398 1.00 87.81 168 ASN A O 1
ATOM 1331 N N . GLY A 1 169 ? -9.677 2.082 -20.534 1.00 85.94 169 GLY A N 1
ATOM 1332 C CA . GLY A 1 169 ? -9.691 0.860 -19.734 1.00 85.94 169 GLY A CA 1
ATOM 1333 C C . GLY A 1 169 ? -8.499 -0.066 -19.958 1.00 85.94 169 GLY A C 1
ATOM 1334 O O . GLY A 1 169 ? -8.497 -1.170 -19.415 1.00 85.94 169 GLY A O 1
ATOM 1335 N N . ASN A 1 170 ? -7.474 0.363 -20.698 1.00 88.69 170 ASN A 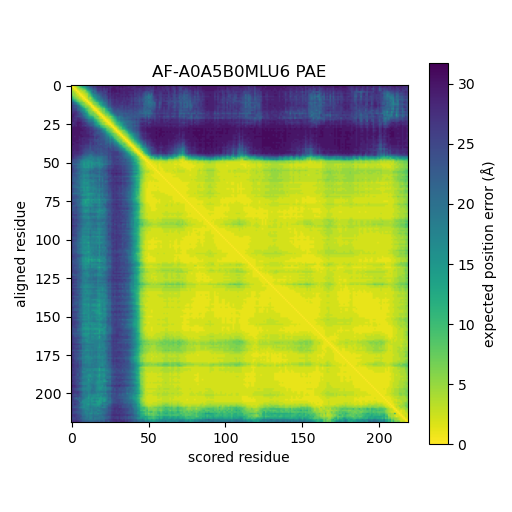N 1
ATOM 1336 C CA . ASN A 1 170 ? -6.249 -0.413 -20.884 1.00 88.69 170 ASN A CA 1
ATOM 1337 C C . ASN A 1 170 ? -5.237 -0.109 -19.771 1.00 88.69 170 ASN A C 1
ATOM 1339 O O . ASN A 1 170 ? -5.264 0.990 -19.215 1.00 88.69 170 ASN A O 1
ATOM 1343 N N . PRO A 1 171 ? -4.293 -1.021 -19.464 1.00 89.38 171 PRO A N 1
ATOM 1344 C CA . PRO A 1 171 ? -3.176 -0.712 -18.579 1.00 89.38 171 PRO A CA 1
ATOM 1345 C C . PRO A 1 171 ? -2.407 0.516 -19.078 1.00 89.38 171 PRO A C 1
ATOM 1347 O O . PRO A 1 171 ? -1.891 0.522 -20.203 1.00 89.38 171 PRO A O 1
ATOM 1350 N N . ASP A 1 172 ? -2.319 1.545 -18.242 1.00 93.19 172 ASP A N 1
ATOM 1351 C CA . ASP A 1 172 ? -1.664 2.800 -18.592 1.00 93.19 172 ASP A CA 1
ATOM 1352 C C . ASP A 1 172 ? -0.140 2.621 -18.715 1.00 93.19 172 ASP A C 1
ATOM 1354 O O . ASP A 1 172 ? 0.456 1.690 -18.163 1.00 93.19 172 ASP A O 1
ATOM 1358 N N . ASN A 1 173 ? 0.511 3.526 -19.445 1.00 94.75 173 ASN A N 1
ATOM 1359 C CA . ASN A 1 173 ? 1.949 3.561 -19.683 1.00 94.75 173 ASN A CA 1
ATOM 1360 C C . ASN A 1 173 ? 2.736 4.015 -18.437 1.00 94.75 173 ASN A C 1
ATOM 1362 O O . ASN A 1 173 ? 3.416 5.042 -18.436 1.00 94.75 173 ASN A O 1
ATOM 1366 N N . LEU A 1 174 ? 2.642 3.234 -17.363 1.00 95.44 174 LEU A N 1
ATOM 1367 C CA . LEU A 1 174 ? 3.403 3.392 -16.125 1.00 95.44 174 LEU A CA 1
ATOM 1368 C C . LEU A 1 174 ? 4.753 2.660 -16.220 1.00 95.44 174 LEU A C 1
ATOM 1370 O O . LEU A 1 174 ? 4.877 1.724 -17.016 1.00 95.44 174 LEU A O 1
ATOM 1374 N N . PRO A 1 175 ? 5.751 3.004 -15.383 1.00 97.12 175 PRO A N 1
ATOM 1375 C CA . PRO A 1 175 ? 7.039 2.303 -15.363 1.00 97.12 175 PRO A CA 1
ATOM 1376 C C . PRO A 1 175 ? 6.890 0.790 -15.199 1.00 97.12 175 PRO A C 1
ATOM 1378 O O . PRO A 1 175 ? 7.577 0.028 -15.869 1.00 97.12 175 PRO A O 1
ATOM 1381 N N . PHE A 1 176 ? 5.922 0.354 -14.386 1.00 97.50 176 PHE A N 1
ATOM 1382 C CA . PHE A 1 176 ? 5.595 -1.060 -14.202 1.00 97.50 176 PHE A CA 1
ATOM 1383 C C . PHE A 1 176 ? 5.279 -1.753 -15.531 1.00 97.50 176 PHE A C 1
ATOM 1385 O O . PHE A 1 176 ? 5.883 -2.773 -15.842 1.00 97.50 176 PHE A O 1
ATOM 1392 N N . LYS A 1 177 ? 4.407 -1.158 -16.357 1.00 97.06 177 LYS A N 1
ATOM 1393 C CA . LYS A 1 177 ? 4.072 -1.681 -17.686 1.00 97.06 177 LYS A CA 1
ATOM 1394 C C . LYS A 1 177 ? 5.281 -1.647 -18.618 1.00 97.06 177 LYS A C 1
ATOM 1396 O O . LYS A 1 177 ? 5.572 -2.650 -19.260 1.00 97.06 177 LYS A O 1
ATOM 1401 N N . ARG A 1 178 ? 6.008 -0.524 -18.667 1.00 97.38 178 ARG A N 1
ATOM 1402 C CA . ARG A 1 178 ? 7.185 -0.371 -19.543 1.00 97.38 178 ARG A CA 1
ATOM 1403 C C . ARG A 1 178 ? 8.274 -1.404 -19.259 1.00 97.38 178 ARG A C 1
ATOM 1405 O O . ARG A 1 178 ? 8.908 -1.883 -20.191 1.00 97.38 178 ARG A O 1
ATOM 1412 N N . ILE A 1 179 ? 8.488 -1.732 -17.986 1.00 97.88 179 ILE A N 1
ATOM 1413 C CA . ILE A 1 179 ? 9.591 -2.589 -17.536 1.00 97.88 179 ILE A CA 1
ATOM 1414 C C . ILE A 1 179 ? 9.178 -4.070 -17.482 1.00 97.88 179 ILE A C 1
ATOM 1416 O O . ILE A 1 179 ? 9.960 -4.948 -17.852 1.00 97.88 179 ILE A O 1
ATOM 1420 N N . LEU A 1 180 ? 7.962 -4.378 -17.017 1.00 97.62 180 LEU A N 1
ATOM 1421 C CA . LEU A 1 180 ? 7.513 -5.760 -16.781 1.00 97.62 180 LEU A CA 1
ATOM 1422 C C . LEU A 1 180 ? 6.646 -6.317 -17.919 1.00 97.62 180 LEU A C 1
ATOM 1424 O O . LEU A 1 180 ? 6.659 -7.536 -18.129 1.00 97.62 180 LEU A O 1
ATOM 1428 N N . GLY A 1 181 ? 5.970 -5.448 -18.676 1.00 95.69 181 GLY A N 1
ATOM 1429 C CA . GLY A 1 181 ? 5.042 -5.785 -19.759 1.00 95.69 181 GLY A CA 1
ATOM 1430 C C . GLY A 1 181 ? 3.568 -5.626 -19.372 1.00 95.69 181 GLY A C 1
ATOM 1431 O O . GLY A 1 181 ? 3.236 -5.208 -18.263 1.00 95.69 181 GLY A O 1
ATOM 1432 N N . ASP A 1 182 ? 2.670 -5.977 -20.295 1.00 90.94 182 ASP A N 1
ATOM 1433 C CA . ASP A 1 182 ? 1.231 -5.696 -20.175 1.00 90.94 182 ASP A CA 1
ATOM 1434 C C . ASP A 1 182 ? 0.554 -6.374 -18.977 1.00 90.94 182 ASP A C 1
ATOM 1436 O O . ASP A 1 182 ? -0.330 -5.777 -18.373 1.00 90.94 182 ASP A O 1
ATOM 1440 N N . ASN A 1 183 ? 1.012 -7.559 -18.563 1.00 90.56 183 ASN A N 1
ATOM 1441 C CA . ASN A 1 183 ? 0.380 -8.351 -17.496 1.00 90.56 183 ASN A CA 1
ATOM 1442 C C . ASN A 1 183 ? 1.016 -8.143 -16.109 1.00 90.56 183 ASN A C 1
ATOM 1444 O O . ASN A 1 183 ? 0.836 -8.961 -15.207 1.00 90.56 183 ASN A O 1
ATOM 1448 N N . TRP A 1 184 ? 1.781 -7.064 -15.911 1.00 95.44 184 TRP A N 1
ATOM 1449 C CA . TRP A 1 184 ? 2.501 -6.803 -14.655 1.00 95.44 184 TRP A CA 1
ATOM 1450 C C . TRP A 1 184 ? 1.591 -6.794 -13.413 1.00 95.44 184 TRP A C 1
ATOM 1452 O O . TRP A 1 184 ? 2.018 -7.166 -12.319 1.00 95.44 184 TRP A O 1
ATOM 1462 N N . TYR A 1 185 ? 0.332 -6.376 -13.574 1.00 95.25 185 TYR A N 1
ATOM 1463 C CA . TYR A 1 185 ? -0.640 -6.315 -12.487 1.00 95.25 185 TYR A CA 1
ATOM 1464 C C . TYR A 1 185 ? -1.074 -7.716 -12.038 1.00 95.25 185 TYR A C 1
ATOM 1466 O O . TYR A 1 185 ? -1.250 -7.935 -10.845 1.00 95.25 185 TYR A O 1
ATOM 1474 N N . GLU A 1 186 ? -1.187 -8.696 -12.937 1.00 95.69 186 GLU A N 1
ATOM 1475 C CA . GLU A 1 186 ? -1.490 -10.078 -12.541 1.00 95.69 186 GLU A CA 1
ATOM 1476 C C . GLU A 1 186 ? -0.385 -10.630 -11.638 1.00 95.69 186 GLU A C 1
ATOM 1478 O O . GLU A 1 186 ? -0.661 -11.212 -10.587 1.00 95.69 186 GLU A O 1
ATOM 1483 N N . GLU A 1 187 ? 0.869 -10.366 -12.010 1.00 96.31 187 GLU A N 1
ATOM 1484 C CA . GLU A 1 187 ? 2.046 -10.748 -11.233 1.00 96.31 187 GLU A CA 1
ATOM 1485 C C . GLU A 1 187 ? 2.035 -10.088 -9.841 1.00 96.31 187 GLU A C 1
ATOM 1487 O O . GLU A 1 187 ? 2.208 -10.763 -8.823 1.00 96.31 187 GLU A O 1
ATOM 1492 N N . ALA A 1 188 ? 1.726 -8.789 -9.776 1.00 98.19 188 ALA A N 1
ATOM 1493 C CA . ALA A 1 188 ? 1.567 -8.051 -8.523 1.00 98.19 188 ALA A CA 1
ATOM 1494 C C . ALA A 1 188 ? 0.500 -8.666 -7.597 1.00 98.19 188 ALA A C 1
ATOM 1496 O O . ALA A 1 188 ? 0.724 -8.807 -6.391 1.00 98.19 188 ALA A O 1
ATOM 1497 N N . PHE A 1 189 ? -0.653 -9.063 -8.143 1.00 98.50 189 PHE A N 1
ATOM 1498 C CA . PHE A 1 189 ? -1.712 -9.712 -7.367 1.00 98.50 189 PHE A CA 1
ATOM 1499 C C . PHE A 1 189 ? -1.321 -11.114 -6.900 1.00 98.50 189 PHE A C 1
ATOM 1501 O O . PHE A 1 189 ? -1.662 -11.488 -5.777 1.00 98.50 189 PHE A O 1
ATOM 1508 N N . GLN A 1 190 ? -0.583 -11.882 -7.705 1.00 98.38 190 GLN A N 1
ATOM 1509 C CA . GLN A 1 190 ? -0.069 -13.193 -7.298 1.00 98.38 190 GLN A CA 1
ATOM 1510 C C . GLN A 1 190 ? 0.922 -13.073 -6.132 1.00 98.38 190 GLN A C 1
ATOM 1512 O O . GLN A 1 190 ? 0.797 -13.803 -5.144 1.00 98.38 190 GLN A O 1
ATOM 1517 N N . MET A 1 191 ? 1.850 -12.110 -6.193 1.00 98.62 191 MET A N 1
ATOM 1518 C CA . MET A 1 191 ? 2.767 -11.801 -5.087 1.00 98.62 191 MET A CA 1
ATOM 1519 C C . MET A 1 191 ? 2.006 -11.376 -3.828 1.00 98.62 191 MET A C 1
ATOM 1521 O O . MET A 1 191 ? 2.250 -11.900 -2.740 1.00 98.62 191 MET A O 1
ATOM 1525 N N . ALA A 1 192 ? 1.040 -10.463 -3.964 1.00 98.62 192 ALA A N 1
ATOM 1526 C CA . ALA A 1 192 ? 0.238 -10.002 -2.835 1.00 98.62 192 ALA A CA 1
ATOM 1527 C C . ALA A 1 192 ? -0.555 -11.158 -2.210 1.00 98.62 192 ALA A C 1
ATOM 1529 O O . ALA A 1 192 ? -0.567 -11.310 -0.988 1.00 98.62 192 ALA A O 1
ATOM 1530 N N . LYS A 1 193 ? -1.159 -12.022 -3.037 1.00 98.44 193 LYS A N 1
ATOM 1531 C CA . LYS A 1 193 ? -1.904 -13.204 -2.592 1.00 98.44 193 LYS A CA 1
ATOM 1532 C C . LYS A 1 193 ? -1.027 -14.162 -1.792 1.00 98.44 193 LYS A C 1
ATOM 1534 O O . LYS A 1 193 ? -1.452 -14.584 -0.722 1.00 98.44 193 LYS A O 1
ATOM 1539 N N . LYS A 1 194 ? 0.191 -14.456 -2.259 1.00 98.56 194 LYS A N 1
ATOM 1540 C CA . LYS A 1 194 ? 1.168 -15.303 -1.546 1.00 98.56 194 LYS A CA 1
ATOM 1541 C C . LYS A 1 194 ? 1.366 -14.835 -0.098 1.00 98.56 194 LYS A C 1
ATOM 1543 O O . LYS A 1 194 ? 1.228 -15.634 0.824 1.00 98.56 194 LYS A O 1
ATOM 1548 N N . TYR A 1 195 ? 1.632 -13.547 0.122 1.00 98.75 195 TYR A N 1
ATOM 1549 C CA . TYR A 1 195 ? 1.829 -13.010 1.475 1.00 98.75 195 TYR A CA 1
ATOM 1550 C C . TYR A 1 195 ? 0.529 -12.864 2.265 1.00 98.75 195 TYR A C 1
ATOM 1552 O O . TYR A 1 195 ? 0.518 -13.096 3.474 1.00 98.75 195 TYR A O 1
ATOM 1560 N N . ARG A 1 196 ? -0.569 -12.499 1.596 1.00 98.38 196 ARG A N 1
ATOM 1561 C CA . ARG A 1 196 ? -1.896 -12.401 2.209 1.00 98.38 196 ARG A CA 1
ATOM 1562 C C . ARG A 1 196 ? -2.307 -13.748 2.775 1.00 98.38 196 ARG A C 1
ATOM 1564 O O . ARG A 1 196 ? -2.657 -13.819 3.942 1.00 98.38 196 ARG A O 1
ATOM 1571 N N . ASP A 1 197 ? -2.226 -14.814 1.988 1.00 98.19 197 ASP A N 1
ATOM 1572 C CA . ASP A 1 197 ? -2.616 -16.155 2.427 1.00 98.19 197 ASP A CA 1
ATOM 1573 C C . ASP A 1 197 ? -1.794 -16.615 3.644 1.00 98.19 197 ASP A C 1
ATOM 1575 O O . ASP A 1 197 ? -2.319 -17.295 4.521 1.00 98.19 197 ASP A O 1
ATOM 1579 N N . GLN A 1 198 ? -0.524 -16.202 3.729 1.00 98.19 198 GLN A N 1
ATOM 1580 C CA . GLN A 1 198 ? 0.360 -16.547 4.841 1.00 98.19 198 GLN A CA 1
ATOM 1581 C C . GLN A 1 198 ? 0.100 -15.729 6.117 1.00 98.19 198 GLN A C 1
ATOM 1583 O O . GLN A 1 198 ? 0.162 -16.279 7.215 1.00 98.19 198 GLN A O 1
ATOM 1588 N N . TYR A 1 199 ? -0.128 -14.418 5.999 1.00 98.38 199 TYR A N 1
ATOM 1589 C CA . TYR A 1 199 ? -0.115 -13.500 7.149 1.00 98.38 199 TYR A CA 1
ATOM 1590 C C . TYR A 1 199 ? -1.472 -12.868 7.476 1.00 98.38 199 TYR A C 1
ATOM 1592 O O . TYR A 1 199 ? -1.653 -12.340 8.572 1.00 98.38 199 TYR A O 1
ATOM 1600 N N . ALA A 1 200 ? -2.413 -12.886 6.536 1.00 96.88 200 ALA A N 1
ATOM 1601 C CA . ALA A 1 200 ? -3.699 -12.205 6.634 1.00 96.88 200 ALA A CA 1
ATOM 1602 C C . ALA A 1 200 ? -4.758 -12.848 5.714 1.00 96.88 200 ALA A C 1
ATOM 1604 O O . ALA A 1 200 ? -5.271 -12.171 4.820 1.00 96.88 200 ALA A O 1
ATOM 1605 N N . PRO A 1 201 ? -5.092 -14.144 5.880 1.00 96.12 201 PRO A N 1
ATOM 1606 C CA . PRO A 1 201 ? -5.976 -14.876 4.963 1.00 96.12 201 PRO A CA 1
ATOM 1607 C C . PRO A 1 201 ? -7.369 -14.242 4.802 1.00 96.12 201 PRO A C 1
ATOM 1609 O O . PRO A 1 201 ? -8.009 -14.428 3.770 1.00 96.12 201 PRO A O 1
ATOM 1612 N N . GLN A 1 202 ? -7.818 -13.457 5.785 1.00 92.19 202 GLN A N 1
ATOM 1613 C CA . GLN A 1 202 ? -9.076 -12.709 5.756 1.00 92.19 202 GLN A CA 1
ATOM 1614 C C . GLN A 1 202 ? -9.041 -11.451 4.873 1.00 92.19 202 GLN A C 1
ATOM 1616 O O . GLN A 1 202 ? -10.090 -10.978 4.447 1.00 92.19 202 GLN A O 1
ATOM 1621 N N . MET A 1 203 ? -7.857 -10.885 4.619 1.00 97.06 203 MET A N 1
ATOM 1622 C CA . MET A 1 203 ? -7.724 -9.602 3.931 1.00 97.06 203 MET A CA 1
ATOM 1623 C C . MET A 1 203 ? -8.052 -9.749 2.440 1.00 97.06 203 MET A C 1
ATOM 1625 O O . MET A 1 203 ? -7.539 -10.635 1.748 1.00 97.06 203 MET A O 1
ATOM 1629 N N . LEU A 1 204 ? -8.888 -8.851 1.928 1.00 96.19 204 LEU A N 1
ATOM 1630 C CA . LEU A 1 204 ? -9.258 -8.786 0.515 1.00 96.19 204 LEU A CA 1
ATOM 1631 C C . LEU A 1 204 ? -8.215 -8.009 -0.304 1.00 96.19 204 LEU A C 1
ATOM 1633 O O . LEU A 1 204 ? -7.605 -7.060 0.188 1.00 96.19 204 LEU A O 1
ATOM 1637 N N . LEU A 1 205 ? -8.028 -8.379 -1.571 1.00 96.75 205 LEU A N 1
ATOM 1638 C CA . LEU A 1 205 ? -7.124 -7.690 -2.499 1.00 96.75 205 LEU A CA 1
ATOM 1639 C C . LEU A 1 205 ? -7.938 -6.959 -3.568 1.00 96.75 205 LEU A C 1
ATOM 1641 O O . LEU A 1 205 ? -8.816 -7.556 -4.187 1.00 96.75 205 LEU A O 1
ATOM 1645 N N . PHE A 1 206 ? -7.631 -5.684 -3.798 1.00 95.88 206 PHE A N 1
ATOM 1646 C CA . PHE A 1 206 ? -8.357 -4.813 -4.720 1.00 95.88 206 PHE A CA 1
ATOM 1647 C C . PHE A 1 206 ? -7.433 -4.107 -5.710 1.00 95.88 206 PHE A C 1
ATOM 1649 O O . PHE A 1 206 ? -6.281 -3.787 -5.408 1.00 95.88 206 PHE A O 1
ATOM 1656 N N . SER A 1 207 ? -7.988 -3.818 -6.889 1.00 93.44 207 SER A N 1
ATOM 1657 C CA . SER A 1 207 ? -7.491 -2.787 -7.798 1.00 93.44 207 SER A CA 1
ATOM 1658 C C . SER A 1 207 ? -8.459 -1.613 -7.710 1.00 93.44 207 SER A C 1
ATOM 1660 O O . SER A 1 207 ? -9.667 -1.799 -7.877 1.00 93.44 207 SER A O 1
ATOM 1662 N N . LYS A 1 208 ? -7.961 -0.414 -7.405 1.00 91.69 208 LYS A N 1
ATOM 1663 C CA . LYS A 1 208 ? -8.792 0.788 -7.260 1.00 91.69 208 LYS A CA 1
ATOM 1664 C C . LYS A 1 208 ? -8.552 1.733 -8.430 1.00 91.69 208 LYS A C 1
ATOM 1666 O O . LYS A 1 208 ? -7.415 1.994 -8.793 1.00 91.69 208 LYS A O 1
ATOM 1671 N N . SER A 1 209 ? -9.614 2.293 -9.003 1.00 87.44 209 SER A N 1
ATOM 1672 C CA . SER A 1 209 ? -9.535 3.309 -10.059 1.00 87.44 209 SER A CA 1
ATOM 1673 C C . SER A 1 209 ? -10.698 4.291 -9.933 1.00 87.44 209 SER A C 1
ATOM 1675 O O . SER A 1 209 ? -11.810 3.888 -9.597 1.00 87.44 209 SER A O 1
ATOM 1677 N N . PHE A 1 210 ? -10.448 5.578 -10.190 1.00 83.12 210 PHE A N 1
ATOM 1678 C CA . PHE A 1 210 ? -11.503 6.597 -10.283 1.00 83.12 210 PHE A CA 1
ATOM 1679 C C . PHE A 1 210 ? -12.094 6.712 -11.695 1.00 83.12 210 PHE A C 1
ATOM 1681 O O . PHE A 1 210 ? -13.162 7.292 -11.854 1.00 83.12 210 PHE A O 1
ATOM 1688 N N . LEU A 1 211 ? -11.424 6.158 -12.712 1.00 80.00 211 LEU A N 1
ATOM 1689 C CA . LEU A 1 211 ? -11.831 6.273 -14.116 1.00 80.00 211 LEU A CA 1
ATOM 1690 C C . LEU A 1 211 ? -12.926 5.281 -14.515 1.00 80.00 211 LEU A C 1
ATOM 1692 O O . LEU A 1 211 ? -13.462 5.407 -15.608 1.00 80.00 211 LEU A O 1
ATOM 1696 N N . LEU A 1 212 ? -13.285 4.316 -13.660 1.00 80.56 212 LEU A N 1
ATOM 1697 C CA . LEU A 1 212 ? -14.245 3.261 -14.014 1.00 80.56 212 LEU A CA 1
ATOM 1698 C C . LEU A 1 212 ? -15.572 3.795 -14.576 1.00 80.56 212 LEU A C 1
ATOM 1700 O O . LEU A 1 212 ? -15.986 3.284 -15.610 1.00 80.56 212 LEU A O 1
ATOM 1704 N N . PRO A 1 213 ? -16.223 4.828 -14.000 1.00 79.31 213 PRO A N 1
ATOM 1705 C CA . PRO A 1 213 ? -17.436 5.375 -14.601 1.00 79.31 213 PRO A CA 1
ATOM 1706 C C . PRO A 1 213 ? -17.202 5.888 -16.026 1.00 79.31 213 PRO A C 1
ATOM 1708 O O . PRO A 1 213 ? -17.992 5.593 -16.913 1.00 79.31 213 PRO A O 1
ATOM 1711 N N . GLN A 1 214 ? -16.095 6.598 -16.257 1.00 75.31 214 GLN A N 1
ATOM 1712 C CA . GLN A 1 214 ? -15.758 7.148 -17.569 1.00 75.31 214 GLN A CA 1
ATOM 1713 C C . GLN A 1 214 ? -15.426 6.050 -18.584 1.00 75.31 214 GLN A C 1
ATOM 1715 O O . GLN A 1 214 ? -15.907 6.097 -19.711 1.00 75.31 214 GLN A O 1
ATOM 1720 N N . ILE A 1 215 ? -14.637 5.055 -18.176 1.00 75.19 215 ILE A N 1
ATOM 1721 C CA . ILE A 1 215 ? -14.276 3.902 -19.008 1.00 75.19 215 ILE A CA 1
ATOM 1722 C C . ILE A 1 215 ? -15.544 3.149 -19.419 1.00 75.19 215 ILE A C 1
ATOM 1724 O O . ILE A 1 215 ? -15.732 2.874 -20.595 1.00 75.19 215 ILE A O 1
ATOM 1728 N N . CYS A 1 216 ? -16.451 2.882 -18.475 1.00 76.75 216 CYS A N 1
ATOM 1729 C CA . CYS A 1 216 ? -17.700 2.170 -18.750 1.00 76.75 216 CYS A CA 1
ATOM 1730 C C . CYS A 1 216 ? -18.655 2.922 -19.689 1.00 76.75 216 CYS A C 1
ATOM 1732 O O . CYS A 1 216 ? -19.534 2.290 -20.259 1.00 76.75 216 CYS A O 1
ATOM 1734 N N . HIS A 1 217 ? -18.528 4.244 -19.835 1.00 73.00 217 HIS A N 1
ATOM 1735 C CA . HIS A 1 217 ? -19.294 5.003 -20.831 1.00 73.00 217 HIS A CA 1
ATOM 1736 C C . HIS A 1 217 ? -18.713 4.899 -22.247 1.00 73.00 217 HIS A C 1
ATOM 1738 O O . HIS A 1 217 ? -19.422 5.189 -23.207 1.00 73.00 217 HIS A O 1
ATOM 1744 N N . ASN A 1 218 ? -17.440 4.523 -22.368 1.00 61.72 218 ASN A N 1
ATOM 1745 C CA . ASN A 1 218 ? -16.705 4.460 -23.628 1.00 61.72 218 ASN A CA 1
ATOM 1746 C C . ASN A 1 218 ? -16.602 3.029 -24.200 1.00 61.72 218 ASN A C 1
ATOM 1748 O O . ASN A 1 218 ? -16.048 2.865 -25.288 1.00 61.72 218 ASN A O 1
ATOM 1752 N N . LEU A 1 219 ? -17.089 2.019 -23.466 1.00 63.97 219 LEU A N 1
ATOM 1753 C CA . LEU A 1 219 ? -17.198 0.610 -23.874 1.00 63.97 219 LEU A CA 1
ATOM 1754 C C . LEU A 1 219 ? -18.609 0.307 -24.387 1.00 63.97 219 LEU A C 1
ATOM 1756 O O . LEU A 1 219 ? -18.711 -0.464 -25.366 1.00 63.97 219 LEU A O 1
#

Nearest PDB structures (foldseek):
  4xv0-assembly1_A  TM=9.383E-01  e=1.441E-12  Trichoderma reesei QM6a
  7k4w-assembly1_A  TM=9.484E-01  e=6.464E-11  Thermoascus aurantiacus
  3wug-assembly1_A  TM=9.428E-01  e=4.264E-11  Streptomyces sp.
  3wue-assembly1_A  TM=8.786E-01  e=5.408E-11  Streptomyces sp.
  5rge-assembly1_A  TM=9.125E-01  e=1.775E-10  Thermoascus aurantiacus

Radius of gyration: 19.79 Å; Cα contacts (8 Å, |Δi|>4): 274; chains: 1; bounding box: 46×72×44 Å

Sequence (219 aa):
MQHGVLFVLLFNFSRLWFIAAPDPKPTGRGPRRLASTTSPTAPIVNKPLMGIGSRGDSMNNPTYKALVTKYFSVITPQNELKWGSLEENPNAPVKTADADQFLQYVTSTNKQLRLHTMFARSQYPGWIESVDKNYLRMKMDNILGIVIKRYGAKAEAMDVCNEILDNNGNPDNLPFKRILGDNWYEEAFQMAKKYRDQYAPQMLLFSKSFLLPQICHNL

pLDDT: mean 82.08, std 25.27, range [21.5, 98.88]

Organism: NCBI:txid56615

InterPro domains:
  IPR001000 Glycoside hydrolase family 10 domain [PF00331] (57-198)
  IPR001000 Glycoside hydrolase family 10 domain [PS51760] (39-219)
  IPR017853 Glycoside hydrolase superfamily [SSF51445] (57-206)
  IPR044846 Glycoside hydrolase family 10 [PTHR31490] (46-196)

Foldseek 3Di:
DDDDDDDDPDDDPDDDDDPDPDDPDDPDDDDDPDDDPDDPPPPPPPDDQAEDEDELVQCVPPVSVVVCLPPHQEYEDNQLLEQLNQPLDVPDHGDNVRVVVVLVSCVVSVGAYARPAYAEPDSHHPCLLPDAQVVVLVVLLVSLLVCCQVRQQRHQEYQLYEAQADLQRAGDPDSQ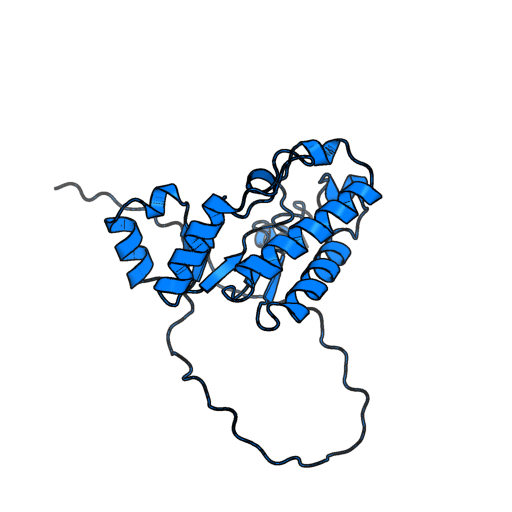CVHHNRCSVVSSVVSNCVNCVVRHVNYYYDHYHPSVVSNVVND

Secondary structure (DSSP, 8-state):
-------------------PPPPPPPPP-----------------SS---EEEE-HHHHTSHHHHHHHHHH-SEEEESSTTSHHHH-SSTTSPP--HHHHHHHHHHHHTT-EEEEEEEEESSS--GGGGG--HHHHHHHHHHHHHHHHHHHGGGEEEEEEEES-B-TTSSBP--HHHHHH-TTHHHHHHHHHHHHHHHH-TT-EEEEE-S-HHHHHHH-

Solvent-accessible surface area (backbone atoms only — not comparable to full-atom values): 13130 Å² total; per-residue (Å²): 138,82,86,81,84,79,86,76,87,73,81,79,88,76,80,87,80,82,84,67,82,78,77,83,77,82,82,85,79,80,94,75,90,70,80,84,75,79,70,84,76,71,79,80,69,94,60,83,90,36,66,47,76,43,49,72,76,56,56,70,38,64,69,54,36,50,51,48,66,75,70,40,49,30,41,23,45,66,49,44,51,20,36,23,61,24,39,64,46,93,90,51,81,73,47,50,70,69,37,46,54,52,54,52,49,25,62,78,67,77,34,29,30,34,46,38,33,53,49,44,74,62,62,50,35,74,67,61,78,80,54,55,49,68,61,49,51,52,49,51,48,50,53,45,43,54,51,32,63,72,47,23,76,47,23,59,31,32,30,54,32,32,47,53,52,40,81,82,62,45,76,35,95,40,61,60,33,77,53,64,32,90,63,40,63,61,54,51,51,53,49,44,46,58,38,26,62,74,48,17,69,82,36,42,82,40,77,45,62,87,55,56,71,60,23,66,73,75,108

Mean predicted aligned error: 10.59 Å